Protein 6L5T (pdb70)

B-factor: mean 27.11, std 10.26, range [12.16, 74.86]

Organism: NCBI:txid2032731

Structure (mmCIF, N/CA/C/O backbone):
data_6L5T
#
_entry.id   6L5T
#
_cell.length_a   34.231
_cell.length_b   68.511
_cell.length_c   104.350
_cell.angle_alpha   90.000
_cell.angle_beta   90.000
_cell.angle_gamma   90.000
#
_symmetry.space_group_name_H-M   'P 21 21 21'
#
loop_
_entity.id
_entity.type
_entity.pdbx_description
1 polymer 'Peptidase C16'
2 non-polymer 'ZINC ION'
3 water water
#
loop_
_atom_site.group_PDB
_atom_site.id
_atom_site.type_symbol
_atom_site.label_atom_id
_atom_site.label_alt_id
_atom_site.label_comp_id
_atom_site.label_asym_id
_atom_site.label_entity_id
_atom_site.label_seq_id
_atom_site.pdbx_PDB_ins_code
_atom_site.Cartn_x
_atom_site.Cartn_y
_atom_site.Cartn_z
_atom_site.occupancy
_atom_site.B_iso_or_equiv
_atom_site.auth_seq_id
_atom_site.auth_comp_id
_atom_site.auth_asym_id
_atom_site.auth_atom_id
_atom_site.pdbx_PDB_model_num
ATOM 1 N N . VAL A 1 53 ? 52.06131 46.80647 6.13917 1.000 71.52183 53 VAL A N 1
ATOM 2 C CA . VAL A 1 53 ? 53.21797 46.09726 5.58727 1.000 71.39804 53 VAL A CA 1
ATOM 3 C C . VAL A 1 53 ? 53.98600 45.30144 6.65402 1.000 69.03245 53 VAL A C 1
ATOM 4 O O . VAL A 1 53 ? 54.44293 44.17892 6.38870 1.000 74.86209 53 VAL A O 1
ATOM 6 N N . ASN A 1 54 ? 54.11846 45.87530 7.85604 1.000 57.15128 54 ASN A N 1
ATOM 7 C CA . ASN A 1 54 ? 54.95358 45.30153 8.90729 1.000 48.06415 54 ASN A CA 1
ATOM 8 C C . ASN A 1 54 ? 54.20418 45.20939 10.23574 1.000 41.92947 54 ASN A C 1
ATOM 9 O O . ASN A 1 54 ? 54.82444 45.23449 11.30456 1.000 38.52243 54 ASN A O 1
ATOM 14 N N . THR A 1 55 ? 52.87067 45.09840 10.19511 1.000 41.19645 55 THR A N 1
ATOM 15 C CA . THR A 1 55 ? 52.11018 45.01046 11.43374 1.000 40.42153 55 THR A CA 1
ATOM 16 C C . THR A 1 55 ? 52.05849 43.56488 11.94094 1.000 41.86083 55 THR A C 1
ATOM 17 O O . THR A 1 55 ? 52.34064 42.60356 11.21957 1.000 43.47175 55 THR A O 1
ATOM 21 N N . VAL A 1 56 ? 51.70306 43.42940 13.21440 1.000 41.82494 56 VAL A N 1
ATOM 22 C CA . VAL A 1 56 ? 51.28710 42.12767 13.75544 1.000 41.22877 56 VAL A CA 1
ATOM 23 C C . VAL A 1 56 ? 50.21372 41.53599 12.84091 1.000 40.62713 56 VAL A C 1
ATOM 24 O O . VAL A 1 56 ? 49.21241 42.21715 12.54617 1.000 41.28625 56 VAL A O 1
ATOM 28 N N . PRO A 1 57 ? 50.37959 40.31074 12.34342 1.000 38.77281 57 PRO A N 1
ATOM 29 C CA . PRO A 1 57 ? 49.31333 39.66911 11.55807 1.000 37.53337 57 PRO A CA 1
ATOM 30 C C . PRO A 1 57 ? 47.99950 39.59238 12.33360 1.000 34.69282 57 PRO A C 1
ATOM 31 O O . PRO A 1 57 ? 47.97918 39.48610 13.56439 1.000 34.04526 57 PRO A O 1
ATOM 35 N N . ASP A 1 58 ? 46.87949 39.62047 11.59323 1.000 33.81070 58 ASP A N 1
ATOM 36 C CA . ASP A 1 58 ? 45.57412 39.61300 12.25915 1.000 34.62098 58 ASP A CA 1
ATOM 37 C C . ASP A 1 58 ? 45.36250 38.35361 13.08404 1.000 32.75364 58 ASP A C 1
ATOM 38 O O . ASP A 1 58 ? 44.60237 38.36975 14.06822 1.000 31.66345 58 ASP A O 1
ATOM 43 N N . VAL A 1 59 ? 45.95187 37.23050 12.66322 1.000 32.15701 59 VAL A N 1
ATOM 44 C CA . VAL A 1 59 ? 45.71308 36.00601 13.42719 1.000 33.42857 59 VAL A CA 1
ATOM 45 C C . VAL A 1 59 ? 46.49002 36.05342 14.73051 1.000 30.20790 59 VAL A C 1
ATOM 46 O O . VAL A 1 59 ? 46.06541 35.45767 15.71990 1.000 30.14989 59 VAL A O 1
ATOM 50 N N . ASN A 1 60 ? 47.58667 36.83149 14.78003 1.000 29.99435 60 ASN A N 1
ATOM 51 C CA . ASN A 1 60 ? 48.28001 37.02151 16.04303 1.000 28.41845 60 ASN A CA 1
ATOM 52 C C . ASN A 1 60 ? 47.38177 37.72129 17.05356 1.000 25.81522 60 ASN A C 1
ATOM 53 O O . ASN A 1 60 ? 47.33545 37.30907 18.21222 1.000 25.37780 60 ASN A O 1
ATOM 58 N N . TRP A 1 61 ? 46.60650 38.73939 16.62574 1.000 23.69250 61 TRP A N 1
ATOM 59 C CA . TRP A 1 61 ? 45.67392 39.37250 17.55787 1.000 21.58794 61 TRP A CA 1
ATOM 60 C C . TRP A 1 61 ? 44.55559 38.43115 17.96611 1.000 20.58548 61 TRP A C 1
ATOM 61 O O . TRP A 1 61 ? 44.09730 38.47544 19.10943 1.000 20.84543 61 TRP A O 1
ATOM 72 N N . SER A 1 62 ? 44.05388 37.61838 17.02568 1.000 21.83314 62 SER A N 1
ATOM 73 C CA . SER A 1 62 ? 43.01279 36.64775 17.35139 1.000 21.86829 62 SER A CA 1
ATOM 74 C C . SER A 1 62 ? 43.50206 35.62546 18.38187 1.000 21.80889 62 SER A C 1
ATOM 75 O O . SER A 1 62 ? 42.76081 35.25884 19.30122 1.000 23.45732 62 SER A O 1
ATOM 78 N N . LYS A 1 63 ? 44.77171 35.18187 18.27821 1.000 21.62061 63 LYS A N 1
ATOM 79 C CA . LYS A 1 63 ? 45.32363 34.29314 19.30486 1.000 23.45153 63 LYS A CA 1
ATOM 80 C C . LYS A 1 63 ? 45.49591 35.00997 20.63543 1.000 21.30832 63 LYS A C 1
ATOM 81 O O . LYS A 1 63 ? 45.28047 34.43156 21.71314 1.000 21.40237 63 LYS A O 1
ATOM 87 N N . HIS A 1 64 ? 45.88723 36.26885 20.57217 1.000 20.74781 64 HIS A N 1
ATOM 88 C CA . HIS A 1 64 ? 46.15310 37.05352 21.76445 1.000 19.01215 64 HIS A CA 1
ATOM 89 C C . HIS A 1 64 ? 44.87935 37.27018 22.58953 1.000 20.90032 64 HIS A C 1
ATOM 90 O O . HIS A 1 64 ? 44.91707 37.23899 23.82120 1.000 21.29200 64 HIS A O 1
ATOM 97 N N . PHE A 1 65 ? 43.74707 37.52347 21.91383 1.000 21.04505 65 PHE A N 1
ATOM 98 C CA . PHE A 1 65 ? 42.49852 37.89786 22.56702 1.000 20.00743 65 PHE A CA 1
ATOM 99 C C . PHE A 1 65 ? 41.44009 36.80376 22.53812 1.000 22.75190 65 PHE A C 1
ATOM 100 O O . PHE A 1 65 ? 40.49796 36.86169 23.33156 1.000 21.66696 65 PHE A O 1
ATOM 108 N N . GLY A 1 66 ? 41.58603 35.78771 21.68983 1.000 21.35263 66 GLY A N 1
ATOM 109 C CA . GLY A 1 66 ? 40.60529 34.71776 21.71535 1.000 20.61437 66 GLY A CA 1
ATOM 110 C C . GLY A 1 66 ? 39.31479 34.96872 20.94885 1.000 22.84237 66 GLY A C 1
ATOM 111 O O . GLY A 1 66 ? 38.34169 34.23081 21.15044 1.000 23.96234 66 GLY A O 1
ATOM 112 N N . PHE A 1 67 ? 39.22468 36.01353 20.12729 1.000 20.09069 67 PHE A N 1
ATOM 113 C CA . PHE A 1 67 ? 38.05771 36.16945 19.26630 1.000 19.97528 67 PHE A CA 1
ATOM 114 C C . PHE A 1 67 ? 38.50367 36.62605 17.88888 1.000 20.63131 67 PHE A C 1
ATOM 115 O O . PHE A 1 67 ? 39.57703 37.21956 17.71050 1.000 20.39061 67 PHE A O 1
ATOM 123 N N . SER A 1 68 ? 37.70915 36.23433 16.88984 1.000 22.61239 68 SER A N 1
ATOM 124 C CA . SER A 1 68 ? 38.24691 36.22514 15.53017 1.000 24.92090 68 SER A CA 1
ATOM 125 C C . SER A 1 68 ? 38.46189 37.62848 14.98740 1.000 24.51330 68 SER A C 1
ATOM 126 O O . SER A 1 68 ? 39.33183 37.80659 14.13976 1.000 25.13547 68 SER A O 1
ATOM 129 N N . ASP A 1 69 ? 37.68868 38.62783 15.42903 1.000 22.78369 69 ASP A N 1
ATOM 130 C CA . ASP A 1 69 ? 37.94536 39.99441 14.95629 1.000 23.33220 69 ASP A CA 1
ATOM 131 C C . ASP A 1 69 ? 38.74696 40.83697 15.95069 1.000 21.27172 69 ASP A C 1
ATOM 132 O O . ASP A 1 69 ? 38.56879 42.05820 16.05577 1.000 20.69087 69 ASP A O 1
ATOM 137 N N . ALA A 1 70 ? 39.69632 40.22512 16.66899 1.000 21.40423 70 ALA A N 1
ATOM 138 C CA . ALA A 1 70 ? 40.41016 40.97765 17.69152 1.000 21.02552 70 ALA A CA 1
ATOM 139 C C . ALA A 1 70 ? 41.29725 42.06013 17.09906 1.000 20.64607 70 ALA A C 1
ATOM 140 O O . ALA A 1 70 ? 41.54307 43.07504 17.75433 1.000 20.01853 70 ALA A O 1
ATOM 142 N N . ALA A 1 71 ? 41.82441 41.85315 15.88857 1.000 20.83189 71 ALA A N 1
ATOM 143 C CA . ALA A 1 71 ? 42.61425 42.90608 15.26150 1.000 18.65659 71 ALA A CA 1
ATOM 144 C C . ALA A 1 71 ? 41.78009 44.16957 15.09691 1.000 20.07110 71 ALA A C 1
ATOM 145 O O . ALA A 1 71 ? 42.30547 45.27226 15.16763 1.000 19.95473 71 ALA A O 1
ATOM 147 N N . ALA A 1 72 ? 40.48749 44.02621 14.86366 1.000 18.53031 72 ALA A N 1
ATOM 148 C CA . ALA A 1 72 ? 39.66508 45.22939 14.69995 1.000 20.38837 72 ALA A CA 1
ATOM 149 C C . ALA A 1 72 ? 39.48667 45.97112 16.01947 1.000 20.68315 72 ALA A C 1
ATOM 150 O O . ALA A 1 72 ? 39.20071 47.17477 16.00901 1.000 23.83380 72 ALA A O 1
ATOM 152 N N . PHE A 1 73 ? 39.52937 45.25177 17.14622 1.000 17.10593 73 PHE A N 1
ATOM 153 C CA . PHE A 1 73 ? 39.60692 45.89184 18.46036 1.000 17.68033 73 PHE A CA 1
ATOM 154 C C . PHE A 1 73 ? 40.97467 46.50099 18.69311 1.000 19.31033 73 PHE A C 1
ATOM 155 O O . PHE A 1 73 ? 41.08350 47.63404 19.18892 1.000 16.66824 73 PHE A O 1
ATOM 163 N N . ALA A 1 74 ? 42.02768 45.74061 18.35692 1.000 18.73584 74 ALA A N 1
ATOM 164 C CA . ALA A 1 74 ? 43.39690 46.15881 18.70369 1.000 19.42205 74 ALA A CA 1
ATOM 165 C C . ALA A 1 74 ? 43.79230 47.46135 18.02051 1.000 20.30510 74 ALA A C 1
ATOM 166 O O . ALA A 1 74 ? 44.56157 48.22948 18.58999 1.000 23.08378 74 ALA A O 1
ATOM 168 N N . VAL A 1 75 ? 43.27821 47.72056 16.81033 1.000 18.73468 75 VAL A N 1
ATOM 169 C CA . VAL A 1 75 ? 43.60768 48.93569 16.06345 1.000 20.82587 75 VAL A CA 1
ATOM 170 C C . VAL A 1 75 ? 42.94815 50.18046 16.65576 1.000 20.73300 75 VAL A C 1
ATOM 171 O O . VAL A 1 75 ? 43.32557 51.28491 16.28881 1.000 19.24116 75 VAL A O 1
ATOM 175 N N . LEU A 1 76 ? 41.96010 50.04361 17.56932 1.000 18.89143 76 LEU A N 1
ATOM 176 C CA . LEU A 1 76 ? 41.19155 51.20999 18.02536 1.000 16.40106 76 LEU A CA 1
ATOM 177 C C . LEU A 1 76 ? 41.83426 51.90197 19.20917 1.000 16.70830 76 LEU A C 1
ATOM 178 O O . LEU A 1 76 ? 42.32937 51.25423 20.12428 1.000 18.59540 76 LEU A O 1
ATOM 183 N N . ASP A 1 77 ? 41.88430 53.23599 19.16678 1.000 16.42274 77 ASP A N 1
ATOM 184 C CA . ASP A 1 77 ? 42.22588 54.01766 20.34970 1.000 18.17902 77 ASP A CA 1
ATOM 185 C C . ASP A 1 77 ? 41.23099 53.68056 21.43612 1.000 20.11889 77 ASP A C 1
ATOM 186 O O . ASP A 1 77 ? 40.02758 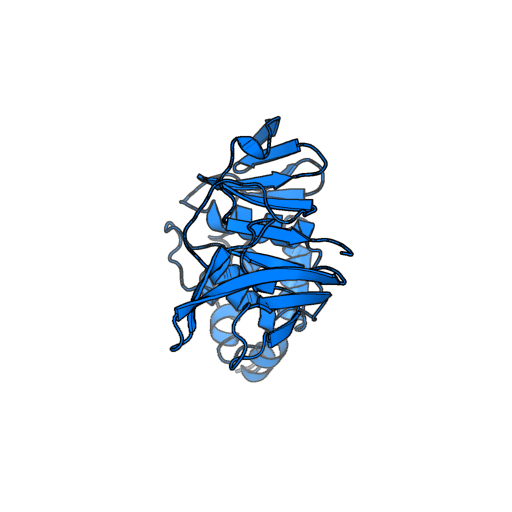53.61339 21.14831 1.000 20.92812 77 ASP A O 1
ATOM 191 N N . HIS A 1 78 ? 41.72372 53.43765 22.65994 1.000 17.80821 78 HIS A N 1
ATOM 192 C CA . HIS A 1 78 ? 40.80373 53.15397 23.76329 1.000 19.02223 78 HIS A CA 1
ATOM 193 C C . HIS A 1 78 ? 40.63143 54.32552 24.71136 1.000 21.22346 78 HIS A C 1
ATOM 194 O O . HIS A 1 78 ? 39.90193 54.19926 25.69101 1.000 21.98124 78 HIS A O 1
ATOM 201 N N . SER A 1 79 ? 41.26765 55.47782 24.44554 1.000 20.62277 79 SER A N 1
ATOM 202 C CA . SER A 1 79 ? 41.37461 56.52700 25.46723 1.000 22.62609 79 SER A CA 1
ATOM 203 C C . SER A 1 79 ? 40.03760 57.20349 25.79264 1.000 22.67222 79 SER A C 1
ATOM 204 O O . SER A 1 79 ? 39.92043 57.81714 26.86454 1.000 24.35954 79 SER A O 1
ATOM 207 N N . LYS A 1 80 ? 39.02499 57.10334 24.93061 1.000 20.82064 80 LYS A N 1
ATOM 208 C CA . LYS A 1 80 ? 37.73627 57.65590 25.30452 1.000 24.36601 80 LYS A CA 1
ATOM 209 C C . LYS A 1 80 ? 37.07108 56.83776 26.41427 1.000 23.24945 80 LYS A C 1
ATOM 210 O O . LYS A 1 80 ? 36.08538 57.30510 26.99057 1.000 27.59390 80 LYS A O 1
ATOM 216 N N . PHE A 1 81 ? 37.61923 55.67125 26.76334 1.000 21.56959 81 PHE A N 1
ATOM 217 C CA . PHE A 1 81 ? 37.04567 54.83613 27.81614 1.000 22.06420 81 PHE A CA 1
ATOM 218 C C . PHE A 1 81 ? 37.83959 54.91526 29.10131 1.000 21.60194 81 PHE A C 1
ATOM 219 O O . PHE A 1 81 ? 37.65262 54.08337 29.99785 1.000 23.37083 81 PHE A O 1
ATOM 227 N N . ALA A 1 82 ? 38.71316 55.91337 29.22557 1.000 22.54148 82 ALA A N 1
ATOM 228 C CA . ALA A 1 82 ? 39.55056 56.07868 30.41432 1.000 23.42987 82 ALA A CA 1
ATOM 229 C C . ALA A 1 82 ? 38.78412 56.82279 31.51394 1.000 25.54951 82 ALA A C 1
ATOM 230 O O . ALA A 1 82 ? 39.11781 57.93788 31.93295 1.000 24.3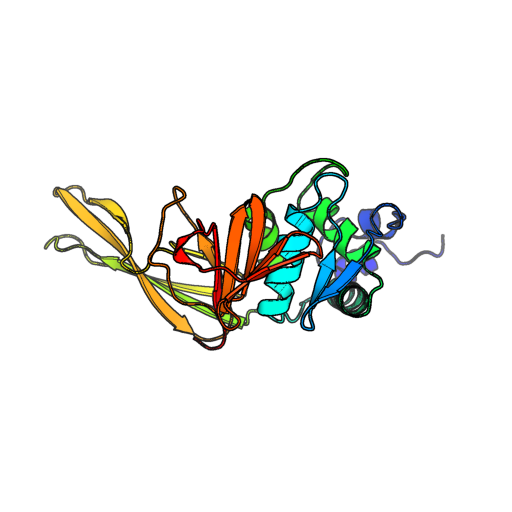7901 82 ALA A O 1
ATOM 232 N N . PHE A 1 83 ? 37.73518 56.17239 32.00577 1.000 26.20829 83 PHE A N 1
ATOM 233 C CA . PHE A 1 83 ? 36.94078 56.76420 33.07986 1.000 24.62981 83 PHE A CA 1
ATOM 234 C C . PHE A 1 83 ? 37.79074 57.02250 34.30994 1.000 25.20678 83 PHE A C 1
ATOM 235 O O . PHE A 1 83 ? 38.65456 56.21130 34.65743 1.000 23.12301 83 PHE A O 1
ATOM 243 N N . ASP A 1 84 ? 37.49998 58.12340 35.01107 1.000 25.09829 84 ASP A N 1
ATOM 244 C CA . ASP A 1 84 ? 38.12097 58.34242 36.31830 1.000 28.36622 84 ASP A CA 1
ATOM 245 C C . ASP A 1 84 ? 37.83637 57.17051 37.25389 1.000 24.64890 84 ASP A C 1
ATOM 246 O O . ASP A 1 84 ? 36.74056 56.61246 37.25865 1.000 24.58820 84 ASP A O 1
ATOM 251 N N . SER A 1 85 ? 38.81608 56.82161 38.07205 1.000 25.35211 85 SER A N 1
ATOM 252 C CA . SER A 1 85 ? 38.65471 55.69757 38.98359 1.000 23.22507 85 SER A CA 1
ATOM 253 C C . SER A 1 85 ? 39.31662 56.02042 40.31677 1.000 25.74997 85 SER A C 1
ATOM 254 O O . SER A 1 85 ? 40.19048 56.88255 40.39664 1.000 25.69655 85 SER A O 1
ATOM 257 N N . GLU A 1 86 ? 38.84792 55.36648 41.38062 1.000 23.69182 86 GLU A N 1
ATOM 258 C CA . GLU A 1 86 ? 39.51681 55.41297 42.67068 1.000 25.21375 86 GLU A CA 1
ATOM 259 C C . GLU A 1 86 ? 39.55085 54.00052 43.21525 1.000 24.33933 86 GLU A C 1
ATOM 260 O O . GLU A 1 86 ? 38.73571 53.16122 42.82368 1.000 24.01999 86 GLU A O 1
ATOM 266 N N . VAL A 1 87 ? 40.43985 53.73962 44.17574 1.000 21.78845 87 VAL A N 1
ATOM 267 C CA . VAL A 1 87 ? 40.44797 52.45820 44.88040 1.000 22.80503 87 VAL A CA 1
ATOM 268 C C . VAL A 1 87 ? 39.70600 52.63676 46.19577 1.000 23.75261 87 VAL A C 1
ATOM 269 O O . VAL A 1 87 ? 40.11749 53.44194 47.05155 1.000 22.26623 87 VAL A O 1
ATOM 273 N N . VAL A 1 88 ? 38.59758 51.91482 46.33435 1.000 22.31881 88 VAL A N 1
ATOM 274 C CA . VAL A 1 88 ? 37.67240 52.04478 47.44836 1.000 23.35170 88 VAL A CA 1
ATOM 275 C C . VAL A 1 88 ? 37.62292 50.68766 48.13727 1.000 26.34371 88 VAL A C 1
ATOM 276 O O . VAL A 1 88 ? 37.27057 49.67160 47.50613 1.000 25.48432 88 VAL A O 1
ATOM 280 N N . ASP A 1 89 ? 38.01033 50.65467 49.40408 1.000 29.45965 89 ASP A N 1
ATOM 281 C CA . ASP A 1 89 ? 38.12238 49.40209 50.14936 1.000 31.19186 89 ASP A CA 1
ATOM 282 C C . ASP A 1 89 ? 38.84381 48.31617 49.35401 1.000 29.04366 89 ASP A C 1
ATOM 283 O O . ASP A 1 89 ? 38.42420 47.15899 49.29995 1.000 30.47450 89 ASP A O 1
ATOM 288 N N . GLY 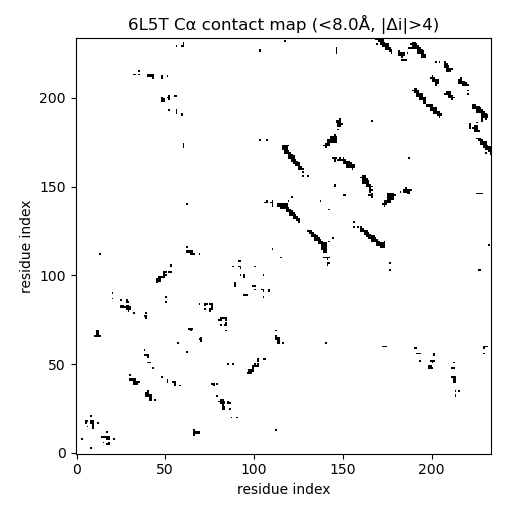A 1 90 ? 39.94268 48.69749 48.71596 1.000 27.67668 90 GLY A N 1
ATOM 289 C CA . GLY A 1 90 ? 40.82376 47.75255 48.07075 1.000 25.06205 90 GLY A CA 1
ATOM 290 C C . GLY A 1 90 ? 40.44992 47.38000 46.65059 1.000 24.48970 90 GLY A C 1
ATOM 291 O O . GLY A 1 90 ? 41.18777 46.61247 46.01751 1.000 26.94105 90 GLY A O 1
ATOM 292 N N . LYS A 1 91 ? 39.34768 47.90375 46.11785 1.000 23.50047 91 LYS A N 1
ATOM 293 C CA . LYS A 1 91 ? 38.92938 47.55543 44.76740 1.000 21.04478 91 LYS A CA 1
ATOM 294 C C . LYS A 1 91 ? 38.83629 48.78852 43.88030 1.000 20.49923 91 LYS A C 1
ATOM 295 O O . LYS A 1 91 ? 38.46388 49.87299 44.32527 1.000 22.15928 91 LYS A O 1
ATOM 301 N N . ARG A 1 92 ? 39.10780 48.60248 42.59225 1.000 20.20139 92 ARG A N 1
ATOM 302 C CA . ARG A 1 92 ? 39.06501 49.71143 41.64472 1.000 21.21714 92 ARG A CA 1
ATOM 303 C C . ARG A 1 92 ? 37.62413 49.96498 41.21487 1.000 19.99386 92 ARG A C 1
ATOM 304 O O . ARG A 1 92 ? 36.96252 49.05838 40.70260 1.000 21.07769 92 ARG A O 1
ATOM 312 N N . ALA A 1 93 ? 37.14919 51.18094 41.43531 1.000 18.56982 93 ALA A N 1
ATOM 313 C CA . ALA A 1 93 ? 35.78857 51.57756 41.10746 1.000 19.42504 93 ALA A CA 1
ATOM 314 C C . ALA A 1 93 ? 35.85668 52.73646 40.13196 1.000 21.18712 93 ALA A C 1
ATOM 315 O O . ALA A 1 93 ? 36.73665 53.59319 40.25437 1.000 22.62729 93 ALA A O 1
ATOM 317 N N . LEU A 1 94 ? 34.89163 52.77855 39.20610 1.000 19.16240 94 LEU A N 1
ATOM 318 C CA . LEU A 1 94 ? 34.79705 53.81041 38.19337 1.000 18.28280 94 LEU A CA 1
ATOM 319 C C . LEU A 1 94 ? 33.78570 54.85995 38.63247 1.000 20.56405 94 LEU A C 1
ATOM 320 O O . LEU A 1 94 ? 32.67326 54.53234 39.06700 1.000 20.57281 94 LEU A O 1
ATOM 325 N N . ALA A 1 95 ? 34.15781 56.11400 38.48025 1.000 23.28022 95 ALA A N 1
ATOM 326 C CA . ALA A 1 95 ? 33.23393 57.18400 38.80689 1.000 26.70044 95 ALA A CA 1
ATOM 327 C C . ALA A 1 95 ? 32.03876 57.15620 37.87008 1.000 24.73509 95 ALA A C 1
ATOM 328 O O . ALA A 1 95 ? 32.15882 56.86506 36.67877 1.000 23.01328 95 ALA A O 1
ATOM 330 N N . ASP A 1 96 ? 30.88987 57.51712 38.40008 1.000 24.50001 96 ASP A N 1
ATOM 331 C CA . ASP A 1 96 ? 29.66825 57.46795 37.60548 1.000 27.05666 96 ASP A CA 1
ATOM 332 C C . ASP A 1 96 ? 29.70469 58.54411 36.53016 1.000 28.29361 96 ASP A C 1
ATOM 333 O O . ASP A 1 96 ? 29.89492 59.72695 36.83566 1.000 30.25198 96 ASP A O 1
ATOM 338 N N . SER A 1 97 ? 29.46829 58.14620 35.28343 1.000 28.18710 97 SER A N 1
ATOM 339 C CA . SER A 1 97 ? 29.60272 59.06032 34.15961 1.000 31.45344 97 SER A CA 1
ATOM 340 C C . SER A 1 97 ? 29.12811 58.34021 32.89944 1.000 30.33008 97 SER A C 1
ATOM 341 O O . SER A 1 97 ? 29.36292 57.14192 32.75239 1.000 29.89344 97 SER A O 1
ATOM 344 N N . ASP A 1 98 ? 28.43281 59.04920 32.01459 1.000 28.40474 98 ASP A N 1
ATOM 345 C CA . ASP A 1 98 ? 28.10604 58.49507 30.70030 1.000 28.18812 98 ASP A CA 1
ATOM 346 C C . ASP A 1 98 ? 27.36997 57.16058 30.78162 1.000 25.88017 98 ASP A C 1
ATOM 347 O O . ASP A 1 98 ? 27.61463 56.27220 29.97089 1.000 25.73111 98 ASP A O 1
ATOM 352 N N . ASN A 1 99 ? 26.47419 56.98890 31.76453 1.000 25.17473 99 ASN A N 1
ATOM 353 C CA . ASN A 1 99 ? 25.74186 55.71879 31.94004 1.000 24.37195 99 ASN A CA 1
ATOM 354 C C . ASN A 1 99 ? 26.66314 54.50370 32.07469 1.000 23.45882 99 ASN A C 1
ATOM 355 O O . ASN A 1 99 ? 26.33701 53.41287 31.59553 1.000 24.70341 99 ASN A O 1
ATOM 360 N N . ASN A 1 100 ? 27.82487 54.66168 32.69268 1.000 23.36227 100 ASN A N 1
ATOM 361 C CA . ASN A 1 100 ? 28.78332 53.55276 32.80724 1.000 22.06799 100 ASN A CA 1
ATOM 362 C C . ASN A 1 100 ? 28.58506 52.66671 34.04278 1.000 20.88916 100 ASN A C 1
ATOM 363 O O . ASN A 1 100 ? 29.48505 51.88083 34.36116 1.000 21.08835 100 ASN A O 1
ATOM 368 N N . CYS A 1 101 ? 27.46909 52.81369 34.77694 1.000 23.41572 101 CYS A N 1
ATOM 369 C CA . CYS A 1 101 ? 27.28002 52.02852 35.99194 1.000 24.58851 101 CYS A CA 1
ATOM 370 C C . CYS A 1 101 ? 27.37290 50.53835 35.69332 1.000 22.86842 101 CYS A C 1
ATOM 371 O O . CYS A 1 101 ? 27.94032 49.76381 36.48140 1.000 21.15090 101 CYS A O 1
ATOM 374 N N . TRP A 1 102 ? 26.91143 50.12476 34.50591 1.000 20.89137 102 TRP A N 1
ATOM 375 C CA . TRP A 1 102 ? 26.95545 48.71075 34.18665 1.000 18.95624 102 TRP A CA 1
ATOM 376 C C . TRP A 1 102 ? 28.37784 48.20449 34.04668 1.000 17.34944 102 TRP A C 1
ATOM 377 O O . TRP A 1 102 ? 28.65026 47.04889 34.37347 1.000 18.24707 102 TRP A O 1
ATOM 388 N N . VAL A 1 103 ? 29.29799 49.06610 33.59811 1.000 16.58372 103 VAL A N 1
ATOM 389 C CA . VAL A 1 103 ? 30.70759 48.70591 33.49765 1.000 15.97120 103 VAL A CA 1
ATOM 390 C C . VAL A 1 103 ? 31.31782 48.60876 34.88197 1.000 15.82683 103 VAL A C 1
ATOM 391 O O . VAL A 1 103 ? 32.07486 47.68365 35.18256 1.000 18.29199 103 VAL A O 1
ATOM 395 N N . ASN A 1 104 ? 31.03137 49.59882 35.73125 1.000 17.65500 104 ASN A N 1
ATOM 396 C CA . ASN A 1 104 ? 31.50294 49.54374 37.11755 1.000 19.09126 104 ASN A CA 1
ATOM 397 C C . ASN A 1 104 ? 31.06249 48.25023 37.81733 1.000 18.81376 104 ASN A C 1
ATOM 398 O O . ASN A 1 104 ? 31.86230 47.60296 38.48320 1.000 21.91990 104 ASN A O 1
ATOM 403 N N . ALA A 1 105 ? 29.79029 47.87839 37.69310 1.000 18.99639 105 ALA A N 1
ATOM 404 C CA . ALA A 1 105 ? 29.28240 46.68935 38.36668 1.000 17.27527 105 ALA A CA 1
ATOM 405 C C . ALA A 1 105 ? 29.94818 45.43965 37.81659 1.000 16.41721 105 ALA A C 1
ATOM 406 O O . ALA A 1 105 ? 30.33689 44.55686 38.58243 1.000 18.69626 105 ALA A O 1
ATOM 408 N N . THR A 1 106 ? 30.09747 45.34295 36.48349 1.000 15.58765 106 THR A N 1
ATOM 409 C CA . THR A 1 106 ? 30.76620 44.19264 35.89977 1.000 15.89947 106 THR A CA 1
ATOM 410 C C . THR A 1 106 ? 32.17862 44.06090 36.46930 1.000 15.64687 106 THR A C 1
ATOM 411 O O . THR A 1 106 ? 32.58781 42.97812 36.90926 1.000 16.63998 106 THR A O 1
ATOM 415 N N . CYS A 1 107 ? 32.92672 45.17374 36.50791 1.000 17.45707 107 CYS A N 1
ATOM 416 C CA . CYS A 1 107 ? 34.33219 45.09738 36.92284 1.000 14.95246 107 CYS A CA 1
ATOM 417 C C . CYS A 1 107 ? 34.46487 44.89492 38.41631 1.000 16.28427 107 CYS A C 1
ATOM 418 O O . CYS A 1 107 ? 35.37678 44.19309 38.84841 1.000 16.40195 107 CYS A O 1
ATOM 421 N N . LEU A 1 108 ? 33.54236 45.43293 39.21631 1.000 17.56061 108 LEU A N 1
ATOM 422 C CA . LEU A 1 108 ? 33.60804 45.14178 40.63937 1.000 16.37236 108 LEU A CA 1
ATOM 423 C C . LEU A 1 108 ? 33.25490 43.68727 40.88627 1.000 17.27337 108 LEU A C 1
ATOM 424 O O . LEU A 1 108 ? 33.91103 43.02782 41.69805 1.000 16.57510 108 LEU A O 1
ATOM 429 N N . ALA A 1 109 ? 32.24098 43.15957 40.17572 1.000 16.72469 109 ALA A N 1
ATOM 430 C CA . ALA A 1 109 ? 31.91583 41.74821 40.34643 1.000 15.80951 109 ALA A CA 1
ATOM 431 C C . ALA A 1 109 ? 33.12296 40.89049 40.02028 1.000 16.16196 109 ALA A C 1
ATOM 432 O O . ALA A 1 109 ? 33.42450 39.92546 40.73114 1.000 18.14213 109 ALA A O 1
ATOM 434 N N . LEU A 1 110 ? 33.81807 41.21251 38.91773 1.000 14.88857 110 LEU A N 1
ATOM 435 C CA . LEU A 1 110 ? 34.99582 40.42274 38.56943 1.000 15.45888 110 LEU A CA 1
ATOM 436 C C . LEU A 1 110 ? 36.06474 40.50432 39.64891 1.000 16.52174 110 LEU A C 1
ATOM 437 O O . LEU A 1 110 ? 36.79666 39.52747 39.87089 1.000 18.77668 110 LEU A O 1
ATOM 442 N N . GLN A 1 111 ? 36.20918 41.66215 40.31232 1.000 17.32488 111 GLN A N 1
ATOM 443 C CA . GLN A 1 111 ? 37.23294 41.76696 41.34438 1.000 17.67940 111 GLN A CA 1
ATOM 444 C C . GLN A 1 111 ? 36.86941 40.97541 42.58626 1.000 19.99060 111 GLN A C 1
ATOM 445 O O . GLN A 1 111 ? 37.77092 40.53359 43.32611 1.000 19.91157 111 GLN A O 1
ATOM 451 N N . PHE A 1 112 ? 35.57742 40.81898 42.87467 1.000 16.45689 112 PHE A N 1
ATOM 452 C CA . PHE A 1 112 ? 35.20507 39.85155 43.90748 1.000 18.28815 112 PHE A CA 1
ATOM 453 C C . PHE A 1 112 ? 35.47548 38.39754 43.46411 1.000 17.89754 112 PHE A C 1
ATOM 454 O O . PHE A 1 112 ? 35.82784 37.55215 44.30485 1.000 22.50507 112 PHE A O 1
ATOM 462 N N . LEU A 1 113 ? 35.31754 38.09284 42.17372 1.000 16.64074 113 LEU A N 1
ATOM 463 C CA . LEU A 1 113 ? 35.51271 36.72881 41.68599 1.000 16.44287 113 LEU A CA 1
ATOM 464 C C . LEU A 1 113 ? 36.99660 36.33956 41.63563 1.000 18.56297 113 LEU A C 1
ATOM 465 O O . LEU A 1 113 ? 37.34195 35.18514 41.91208 1.000 20.38369 113 LEU A O 1
ATOM 470 N N . LYS A 1 114 ? 37.86767 37.27545 41.23179 1.000 18.32070 114 LYS A N 1
ATOM 471 C CA . LYS A 1 114 ? 39.31269 37.06015 41.04021 1.000 20.87221 114 LYS A CA 1
ATOM 472 C C . LYS A 1 114 ? 39.56287 36.10145 39.88178 1.000 19.53179 114 LYS A C 1
ATOM 473 O O . LYS A 1 114 ? 40.10280 34.99989 40.07948 1.000 22.45287 114 LYS A O 1
ATOM 479 N N . PRO A 1 115 ? 39.20739 36.49069 38.66568 1.000 17.89128 115 PRO A N 1
ATOM 480 C CA . PRO A 1 115 ? 39.33564 35.59237 37.51622 1.000 18.23209 115 PRO A CA 1
ATOM 481 C C . PRO A 1 115 ? 40.77260 35.44306 37.02933 1.000 17.96354 115 PRO A C 1
ATOM 482 O O . PRO A 1 115 ? 41.63631 36.31166 37.23887 1.000 17.77953 115 PRO A O 1
ATOM 486 N N . THR A 1 116 ? 41.02495 34.28814 36.40288 1.000 13.78280 116 THR A N 1
ATOM 487 C CA . THR A 1 116 ? 42.22912 34.06530 35.58598 1.000 16.70077 116 THR A CA 1
ATOM 488 C C . THR A 1 116 ? 41.75623 34.00444 34.13933 1.000 16.66080 116 THR A C 1
ATOM 489 O O . THR A 1 116 ? 40.86345 33.20371 33.81556 1.000 18.66878 116 THR A O 1
ATOM 493 N N . PHE A 1 117 ? 42.29749 34.88224 33.27880 1.000 17.87426 117 PHE A N 1
ATOM 494 C CA . PHE A 1 117 ? 41.86874 34.91413 31.87751 1.000 18.08885 117 PHE A CA 1
ATOM 495 C C . PHE A 1 117 ? 42.64272 33.90670 31.04051 1.000 20.54335 117 PHE A C 1
ATOM 496 O O . PHE A 1 117 ? 43.83301 33.65390 31.27639 1.000 23.31927 117 PHE A O 1
ATOM 504 N N . LYS A 1 118 ? 41.94567 33.32959 30.06996 1.000 19.82760 118 LYS A N 1
ATOM 505 C CA . LYS A 1 118 ? 42.49687 32.29109 29.21908 1.000 24.18293 118 LYS A CA 1
ATOM 506 C C . LYS A 1 118 ? 43.49951 32.82590 28.20758 1.000 24.72675 118 LYS A C 1
ATOM 507 O O . LYS A 1 118 ? 44.35587 32.06960 27.74340 1.000 24.42926 118 LYS A O 1
ATOM 513 N N . TYR A 1 119 ? 43.33754 34.06833 27.77879 1.000 23.73568 119 TYR A N 1
ATOM 514 C CA . TYR A 1 119 ? 44.06935 34.64234 26.66098 1.000 21.51799 119 TYR A CA 1
ATOM 515 C C . TYR A 1 119 ? 44.91803 35.78289 27.18150 1.000 21.34281 119 TYR A C 1
ATOM 516 O O . TYR A 1 119 ? 44.47607 36.53728 28.05316 1.000 20.68426 119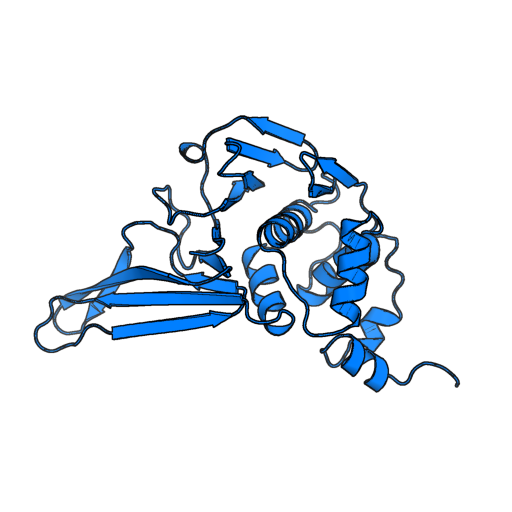 TYR A O 1
ATOM 525 N N . VAL A 1 120 ? 46.13842 35.91633 26.63332 1.000 20.92035 120 VAL A N 1
ATOM 526 C CA . VAL A 1 120 ? 47.11590 36.84992 27.17687 1.000 20.02428 120 VAL A CA 1
ATOM 527 C C . VAL A 1 120 ? 46.61389 38.27890 27.11287 1.000 20.13506 120 VAL A C 1
ATOM 528 O O . VAL A 1 120 ? 46.85539 39.08093 28.02680 1.000 23.05588 120 VAL A O 1
ATOM 532 N N . GLY A 1 121 ? 45.90352 38.62793 26.03871 1.000 18.23907 121 GLY A N 1
ATOM 533 C CA . GLY A 1 121 ? 45.46231 39.99699 25.88101 1.000 19.60889 121 GLY A CA 1
ATOM 534 C C . GLY A 1 121 ? 44.45506 40.41197 26.92813 1.000 18.41582 121 GLY A C 1
ATOM 535 O O . GLY A 1 121 ? 44.47508 41.54228 27.40012 1.000 18.47602 121 GLY A O 1
ATOM 536 N N . TRP A 1 122 ? 43.54184 39.50606 27.29124 1.000 18.71922 122 TRP A N 1
ATOM 537 C CA . TRP A 1 122 ? 42.60304 39.78835 28.37483 1.000 17.82614 122 TRP A CA 1
ATOM 538 C C . TRP A 1 122 ? 43.34377 39.97048 29.69479 1.000 17.57997 122 TRP A C 1
ATOM 539 O O . TRP A 1 122 ? 43.08128 40.90218 30.45966 1.000 19.67516 122 TRP A O 1
ATOM 550 N N . GLU A 1 123 ? 44.24877 39.03847 29.98501 1.000 16.96442 123 GLU A N 1
ATOM 551 C CA . GLU A 1 123 ? 45.03222 39.11438 31.21413 1.000 16.20082 123 GLU A CA 1
ATOM 552 C C . GLU A 1 123 ? 45.78857 40.43119 31.29219 1.000 17.70992 123 GLU A C 1
ATOM 553 O O . GLU A 1 123 ? 45.80935 41.08318 32.33419 1.000 18.32210 123 GLU A O 1
ATOM 559 N N . ASP A 1 124 ? 46.40565 40.85819 30.17798 1.000 19.54230 124 ASP A N 1
ATOM 560 C CA . ASP A 1 124 ? 47.16213 42.12170 30.17915 1.000 22.39395 124 ASP A CA 1
ATOM 561 C C . ASP A 1 124 ? 46.25900 43.32276 30.46105 1.000 20.92729 124 ASP A C 1
ATOM 562 O O . ASP A 1 124 ? 46.58287 44.18764 31.29349 1.000 20.12860 124 ASP A O 1
ATOM 567 N N . LEU A 1 125 ? 45.12849 43.40927 29.76329 1.000 17.42038 125 LEU A N 1
ATOM 568 C CA . LEU A 1 125 ? 44.24555 44.53893 29.96020 1.000 16.37939 125 LEU A CA 1
ATOM 569 C C . LEU A 1 125 ? 43.61483 44.49335 31.35261 1.000 18.28118 125 LEU A C 1
ATOM 570 O O . LEU A 1 125 ? 43.34784 45.53728 31.94169 1.000 19.22404 125 LEU A O 1
ATOM 575 N N . TRP A 1 126 ? 43.36526 43.28580 31.87816 1.000 18.52292 126 TRP A N 1
ATOM 576 C CA . TRP A 1 126 ? 42.83665 43.19394 33.23936 1.000 20.72757 126 TRP A CA 1
ATOM 577 C C . TRP A 1 126 ? 43.87487 43.63744 34.26181 1.000 18.61233 126 TRP A C 1
ATOM 578 O O . TRP A 1 126 ? 43.54118 44.30837 35.23834 1.000 19.45599 126 TRP A O 1
ATOM 589 N N . ASN A 1 127 ? 45.11481 43.20336 34.09855 1.000 19.22064 127 ASN A N 1
ATOM 590 C CA . ASN A 1 127 ? 46.13070 43.61482 35.05791 1.000 21.38772 127 ASN A CA 1
ATOM 591 C C . ASN A 1 127 ? 46.28980 45.13635 35.02464 1.000 24.97028 127 ASN A C 1
ATOM 592 O O . ASN A 1 127 ? 46.40301 45.79723 36.08309 1.000 25.71137 127 ASN A O 1
ATOM 597 N N . LYS A 1 128 ? 46.25379 45.71799 33.81269 1.000 22.55881 128 LYS A N 1
ATOM 598 C CA . LYS A 1 128 ? 46.27163 47.17751 33.67782 1.000 21.29047 128 LYS A CA 1
ATOM 599 C C . LYS A 1 128 ? 45.06806 47.81783 34.36569 1.000 22.39470 128 LYS A C 1
ATOM 600 O O . LYS A 1 128 ? 45.18788 48.87320 35.01191 1.000 24.14163 128 LYS A O 1
ATOM 606 N N . PHE A 1 129 ? 43.88600 47.21461 34.22086 1.000 19.00217 129 PHE A N 1
ATOM 607 C CA . PHE A 1 129 ? 42.69875 47.78628 34.85718 1.000 20.05480 129 PHE A CA 1
ATOM 608 C C . PHE A 1 129 ? 42.89667 47.87218 36.37468 1.000 22.85027 129 PHE A C 1
ATOM 609 O O . PHE A 1 129 ? 42.65090 48.91553 37.00172 1.000 23.07278 129 PHE A O 1
ATOM 617 N N . VAL A 1 130 ? 43.36670 46.78588 36.97095 1.000 24.06170 130 VAL A N 1
ATOM 618 C CA . VAL A 1 130 ? 43.43245 46.75323 38.42871 1.000 26.53017 130 VAL A CA 1
ATOM 619 C C . VAL A 1 130 ? 44.48160 47.74149 38.92268 1.000 29.14234 130 VAL A C 1
ATOM 620 O O . VAL A 1 130 ? 44.26875 48.40318 39.94762 1.000 30.88374 130 VAL A O 1
ATOM 624 N N . THR A 1 131 ? 45.53686 47.96979 38.14573 1.000 27.16473 131 THR A N 1
ATOM 625 C CA . THR A 1 131 ? 46.53855 48.94717 38.56103 1.000 30.48907 131 THR A CA 1
ATOM 626 C C . THR A 1 131 ? 46.23253 50.37861 38.09813 1.000 31.30602 131 THR A C 1
ATOM 627 O O . THR A 1 131 ? 47.07727 51.27197 38.29363 1.000 34.12329 131 THR A O 1
ATOM 631 N N . GLY A 1 132 ? 45.04872 50.64287 37.55171 1.000 26.78396 132 GLY A N 1
ATOM 632 C CA . GLY A 1 132 ? 44.60714 52.00468 37.32844 1.000 26.32304 132 GLY A CA 1
ATOM 633 C C . GLY A 1 132 ? 44.63709 52.49748 35.89751 1.000 26.84288 132 GLY A C 1
ATOM 634 O O . GLY A 1 132 ? 44.15925 53.61315 35.64374 1.000 28.42464 132 GLY A O 1
ATOM 635 N N . ASP A 1 133 ? 45.12438 51.68961 34.95436 1.000 25.36658 133 ASP A N 1
ATOM 636 C CA . ASP A 1 133 ? 45.05667 51.97476 33.50724 1.000 24.49557 133 ASP A CA 1
ATOM 637 C C . ASP A 1 133 ? 43.81115 51.27163 32.94007 1.000 22.77644 133 ASP A C 1
ATOM 638 O O . ASP A 1 133 ? 43.89368 50.13725 32.47535 1.000 20.33124 133 ASP A O 1
ATOM 643 N N . VAL A 1 134 ? 42.64812 51.93815 32.98962 1.000 20.41563 134 VAL A N 1
ATOM 644 C CA . VAL A 1 134 ? 41.39650 51.17952 32.85078 1.000 17.14964 134 VAL A CA 1
ATOM 645 C C . VAL A 1 134 ? 40.88254 51.12030 31.41356 1.000 18.38569 134 VAL A C 1
ATOM 646 O O . VAL A 1 134 ? 40.02788 50.27841 31.11614 1.000 19.78925 134 VAL A O 1
ATOM 650 N N . ALA A 1 135 ? 41.38086 51.98518 30.51870 1.000 19.42407 135 ALA A N 1
ATOM 651 C CA . ALA A 1 135 ? 40.68819 52.26135 29.26019 1.000 18.28334 135 ALA A CA 1
ATOM 652 C C . ALA A 1 135 ? 40.56107 51.03246 28.38854 1.000 18.04886 135 ALA A C 1
ATOM 653 O O . ALA A 1 135 ? 39.51771 50.83749 27.74751 1.000 18.20380 135 ALA A O 1
ATOM 655 N N . GLY A 1 136 ? 41.64763 50.25209 28.26117 1.000 17.26017 136 GLY A N 1
ATOM 656 C CA . GLY A 1 136 ? 41.61028 49.1205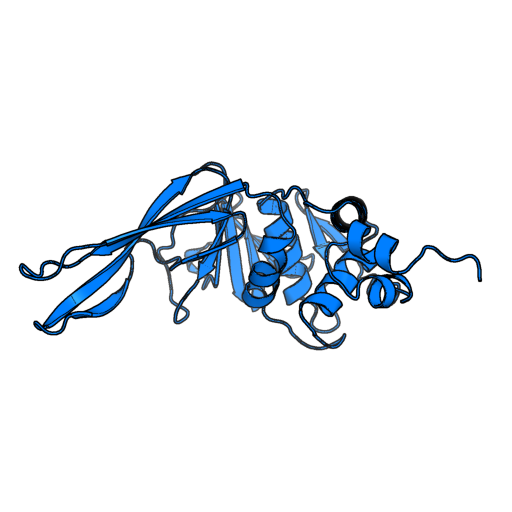9 27.33425 1.000 17.85694 136 GLY A CA 1
ATOM 657 C C . GLY A 1 136 ? 40.58179 48.07651 27.74472 1.000 18.52498 136 GLY A C 1
ATOM 658 O O . GLY A 1 136 ? 39.80454 47.57198 26.91463 1.000 16.24988 136 GLY A O 1
ATOM 659 N N . PHE A 1 137 ? 40.57246 47.72550 29.04928 1.000 18.12582 137 PHE A N 1
ATOM 660 C CA . PHE A 1 137 ? 39.61457 46.72442 29.49061 1.000 15.67291 137 PHE A CA 1
ATOM 661 C C . PHE A 1 137 ? 38.19402 47.24569 29.37977 1.000 16.96199 137 PHE A C 1
ATOM 662 O O . PHE A 1 137 ? 37.30562 46.48686 29.00753 1.000 16.75812 137 PHE A O 1
ATOM 670 N N . VAL A 1 138 ? 37.96102 48.51478 29.73386 1.000 16.31323 138 VAL A N 1
ATOM 671 C CA . VAL A 1 138 ? 36.62758 49.10317 29.61868 1.000 16.71512 138 VAL A CA 1
ATOM 672 C C . VAL A 1 138 ? 36.16854 49.09914 28.17080 1.000 18.61411 138 VAL A C 1
ATOM 673 O O . VAL A 1 138 ? 35.06942 48.63729 27.85954 1.000 17.67655 138 VAL A O 1
ATOM 677 N N . HIS A 1 139 ? 37.02511 49.56601 27.24495 1.000 17.99076 139 HIS A N 1
ATOM 678 C CA . HIS A 1 139 ? 36.61080 49.49001 25.84519 1.000 17.43270 139 HIS A CA 1
ATOM 679 C C . HIS A 1 139 ? 36.31556 48.04213 25.42954 1.000 15.75812 139 HIS A C 1
ATOM 680 O O . HIS A 1 139 ? 35.34025 47.78555 24.71449 1.000 18.46531 139 HIS A O 1
ATOM 687 N N . LEU A 1 140 ? 37.14355 47.08967 25.87611 1.000 15.87969 140 LEU A N 1
ATOM 688 C CA . LEU A 1 140 ? 36.92890 45.68806 25.53516 1.000 17.25830 140 LEU A CA 1
ATOM 689 C C . LEU A 1 140 ? 35.53923 45.23425 25.96475 1.000 16.37575 140 LEU A C 1
ATOM 690 O O . LEU A 1 140 ? 34.86896 44.47373 25.24671 1.000 17.83143 140 LEU A O 1
ATOM 695 N N . LEU A 1 141 ? 35.07685 45.68929 27.12817 1.000 15.15454 141 LEU A N 1
ATOM 696 C CA . LEU A 1 141 ? 33.72342 45.31102 27.52947 1.000 15.08295 141 LEU A CA 1
ATOM 697 C C . LEU A 1 141 ? 32.67546 45.91537 26.59921 1.000 15.13317 141 LEU A C 1
ATOM 698 O O . LEU A 1 141 ? 31.70864 45.23672 26.21471 1.000 16.52632 141 LEU A O 1
ATOM 703 N N . TYR A 1 142 ? 32.80877 47.19895 26.24518 1.000 15.71554 142 TYR A N 1
ATOM 704 C CA . TYR A 1 142 ? 31.82039 47.78062 25.32182 1.000 17.43284 142 TYR A CA 1
ATOM 705 C C . TYR A 1 142 ? 31.84785 47.06530 23.98511 1.000 17.28387 142 TYR A C 1
ATOM 706 O O . TYR A 1 142 ? 30.81069 46.84790 23.35848 1.000 16.76613 142 TYR A O 1
ATOM 715 N N . TYR A 1 143 ? 33.04632 46.69901 23.54241 1.000 15.34477 143 TYR A N 1
ATOM 716 C CA . TYR A 1 143 ? 33.20781 46.02121 22.26632 1.000 16.31032 143 TYR A CA 1
ATOM 717 C C . TYR A 1 143 ? 32.55538 44.64750 22.29458 1.000 17.73383 143 TYR A C 1
ATOM 718 O O . TYR A 1 143 ? 31.79550 44.29311 21.38723 1.000 15.94809 143 TYR A O 1
ATOM 727 N N . ILE A 1 144 ? 32.84403 43.84903 23.32760 1.000 18.41393 144 ILE A N 1
ATOM 728 C CA . ILE A 1 144 ? 32.30981 42.48947 23.38199 1.000 18.66583 144 ILE A CA 1
ATOM 729 C C . ILE A 1 144 ? 30.79501 42.51361 23.60663 1.000 16.60470 144 ILE A C 1
ATOM 730 O O . ILE A 1 144 ? 30.02800 41.78852 22.94830 1.000 15.87444 144 ILE A O 1
ATOM 735 N N . GLU A 1 145 ? 30.32377 43.34446 24.54577 1.000 16.92952 145 GLU A N 1
ATOM 736 C CA . GLU A 1 145 ? 28.86977 43.39064 24.74984 1.000 16.97112 145 GLU A CA 1
ATOM 737 C C . GLU A 1 145 ? 28.11179 44.14185 23.64076 1.000 17.04048 145 GLU A C 1
ATOM 738 O O . GLU A 1 145 ? 26.92188 43.88884 23.43769 1.000 18.58558 145 GLU A O 1
ATOM 744 N N . GLY A 1 146 ? 28.76477 45.01398 22.89181 1.000 17.54945 146 GLY A N 1
ATOM 745 C CA . GLY A 1 146 ? 28.09079 45.75645 21.82914 1.000 17.13459 146 GLY A CA 1
ATOM 746 C C . GLY A 1 146 ? 27.20556 46.88792 22.34616 1.000 19.84354 146 GLY A C 1
ATOM 747 O O . GLY A 1 146 ? 26.02366 46.93798 22.01261 1.000 19.87771 146 GLY A O 1
ATOM 748 N N . VAL A 1 147 ? 27.75841 47.78054 23.17225 1.000 17.48742 147 VAL A N 1
ATOM 749 C CA . VAL A 1 147 ? 27.05317 48.92167 23.76375 1.000 18.68231 147 VAL A CA 1
ATOM 750 C C . VAL A 1 147 ? 27.71862 50.20256 23.27515 1.000 20.31125 147 VAL A C 1
ATOM 751 O O . VAL A 1 147 ? 28.95009 50.30560 23.32247 1.000 20.35453 147 VAL A O 1
ATOM 755 N N . ASP A 1 148 ? 26.92283 51.19607 22.86943 1.000 20.48648 148 ASP A N 1
ATOM 756 C CA . ASP A 1 148 ? 27.49295 52.51048 22.54720 1.000 19.09028 148 ASP A CA 1
ATOM 757 C C . ASP A 1 148 ? 28.06286 53.18070 23.79497 1.000 20.91197 148 ASP A C 1
ATOM 758 O O . ASP A 1 148 ? 27.46970 53.12333 24.87647 1.000 19.05740 148 ASP A O 1
ATOM 763 N N . LYS A 1 149 ? 29.16580 53.90163 23.62885 1.000 21.67881 149 LYS A N 1
ATOM 764 C CA . LYS A 1 149 ? 29.61534 54.75721 24.72216 1.000 22.67594 149 LYS A CA 1
ATOM 765 C C . LYS A 1 149 ? 28.54474 55.79777 25.02287 1.000 25.00689 149 LYS A C 1
ATOM 766 O O . LYS A 1 149 ? 28.05716 56.48597 24.11615 1.000 24.17221 149 LYS A O 1
ATOM 772 N N . GLY A 1 150 ? 28.11740 55.85104 26.28952 1.000 23.39005 150 GLY A N 1
ATOM 773 C CA . GLY A 1 150 ? 27.00657 56.68187 26.67405 1.000 23.53858 150 GLY A CA 1
ATOM 774 C C . GLY A 1 150 ? 25.70093 55.94958 26.89080 1.000 25.44679 150 GLY A C 1
ATOM 775 O O . GLY A 1 150 ? 24.76494 56.53586 27.47136 1.000 26.54139 150 GLY A O 1
ATOM 776 N N . ALA A 1 151 ? 25.59262 54.69328 26.45365 1.000 23.41841 151 ALA A N 1
ATOM 777 C CA . ALA A 1 151 ? 24.38888 53.91821 26.65899 1.000 23.73383 151 ALA A CA 1
ATOM 778 C C . ALA A 1 151 ? 24.57326 52.92373 27.81166 1.000 24.15799 151 ALA A C 1
ATOM 779 O O . ALA A 1 151 ? 25.69477 52.60970 28.24924 1.000 22.19723 151 ALA A O 1
ATOM 781 N N . LYS A 1 152 ? 23.44146 52.43654 28.30252 1.000 25.41462 152 LYS A N 1
ATOM 782 C CA . LYS A 1 152 ? 23.43510 51.43251 29.35114 1.000 27.13483 152 LYS A CA 1
ATOM 783 C C . LYS A 1 152 ? 23.59157 50.04012 28.76934 1.000 26.20576 152 LYS A C 1
ATOM 784 O O . LYS A 1 152 ? 23.10095 49.74104 27.67679 1.000 26.38122 152 LYS A O 1
ATOM 790 N N . GLY A 1 153 ? 24.28044 49.17174 29.51670 1.000 22.18639 153 GLY A N 1
ATOM 791 C CA . GLY A 1 153 ? 24.41022 47.78453 29.16234 1.000 20.48038 153 GLY A CA 1
ATOM 792 C C . GLY A 1 153 ? 23.83428 46.94169 30.28734 1.000 23.56203 153 GLY A C 1
ATOM 793 O O . GLY A 1 153 ? 23.42729 47.45381 31.33636 1.000 24.94263 153 GLY A O 1
ATOM 794 N N . ASP A 1 154 ? 23.79155 45.64895 30.04653 1.000 23.39134 154 ASP A N 1
ATOM 795 C CA . ASP A 1 154 ? 23.20030 44.69254 30.96500 1.000 23.50393 154 ASP A CA 1
ATOM 796 C C . ASP A 1 154 ? 24.34086 43.90228 31.56715 1.000 20.04611 154 ASP A C 1
ATOM 797 O O . ASP A 1 154 ? 25.09454 43.26057 30.83506 1.000 19.92099 154 ASP A O 1
ATOM 802 N N . VAL A 1 155 ? 24.45856 43.94466 32.89294 1.000 20.68388 155 VAL A N 1
ATOM 803 C CA . VAL A 1 155 ? 25.61715 43.32932 33.55147 1.000 19.84492 155 VAL A CA 1
ATOM 804 C C . VAL A 1 155 ? 25.62996 41.82399 33.33471 1.000 19.73026 155 VAL A C 1
ATOM 805 O O . VAL A 1 155 ? 26.67865 41.22275 33.04265 1.000 18.41593 155 VAL A O 1
ATOM 809 N N . GLU A 1 156 ? 24.47783 41.17384 33.51588 1.000 18.62758 156 GLU A N 1
ATOM 810 C CA . GLU A 1 156 ? 24.47504 39.72230 33.40488 1.000 16.81688 156 GLU A CA 1
ATOM 811 C C . GLU A 1 156 ? 24.74965 39.27437 31.96888 1.000 17.52465 156 GLU A C 1
ATOM 812 O O . GLU A 1 156 ? 25.40794 38.25384 31.74832 1.000 19.74762 156 GLU A O 1
ATOM 818 N N . SER A 1 157 ? 24.19772 39.98831 30.98545 1.000 18.18778 157 SER A N 1
ATOM 819 C CA . SER A 1 157 ? 24.51627 39.66359 29.59201 1.000 18.32773 157 SER A CA 1
ATOM 820 C C . SER A 1 157 ? 26.02082 39.76511 29.36078 1.000 17.27861 157 SER A C 1
ATOM 821 O O . SER A 1 157 ? 26.62713 38.90127 28.73800 1.000 17.36894 157 SER A O 1
ATOM 824 N N . THR A 1 158 ? 26.64047 40.81775 29.88473 1.000 18.39329 158 THR A N 1
ATOM 825 C CA . THR A 1 158 ? 28.08666 40.99435 29.72918 1.000 18.95491 158 THR A CA 1
ATOM 826 C C . THR A 1 158 ? 28.86206 39.87295 30.41770 1.000 16.56293 158 THR A C 1
ATOM 827 O O . THR A 1 158 ? 29.73061 39.24927 29.81329 1.000 17.46435 158 THR A O 1
ATOM 831 N N . LEU A 1 159 ? 28.60567 39.64911 31.71122 1.000 16.20268 159 LEU A N 1
ATOM 832 C CA . LEU A 1 159 ? 29.28872 38.54872 32.40834 1.000 17.20532 159 LEU A CA 1
ATOM 833 C C . LEU A 1 159 ? 29.11271 37.21380 31.68230 1.000 16.91643 159 LEU A C 1
ATOM 834 O O . LEU A 1 159 ? 30.05372 36.40357 31.58516 1.000 18.12033 159 LEU A O 1
ATOM 839 N N . SER A 1 160 ? 27.91828 36.95862 31.14412 1.000 17.29829 160 SER A N 1
ATOM 840 C CA . SER A 1 160 ? 27.69912 35.71629 30.41850 1.000 16.52031 160 SER A CA 1
ATOM 841 C C . SER A 1 160 ? 28.65387 35.56226 29.23515 1.000 18.11694 160 SER A C 1
ATOM 842 O O . SER A 1 160 ? 29.17970 34.46159 28.99620 1.000 18.94397 160 SER A O 1
ATOM 845 N N . LYS A 1 161 ? 28.90252 36.65040 28.49213 1.000 16.99029 161 LYS A N 1
ATOM 846 C CA . LYS A 1 161 ? 29.86257 36.58846 27.39758 1.000 16.76215 161 LYS A CA 1
ATOM 847 C C . LYS A 1 161 ? 31.29106 36.39754 27.88866 1.000 18.14844 161 LYS A C 1
ATOM 848 O O . LYS A 1 161 ? 32.10698 35.79953 27.17014 1.000 18.80895 161 LYS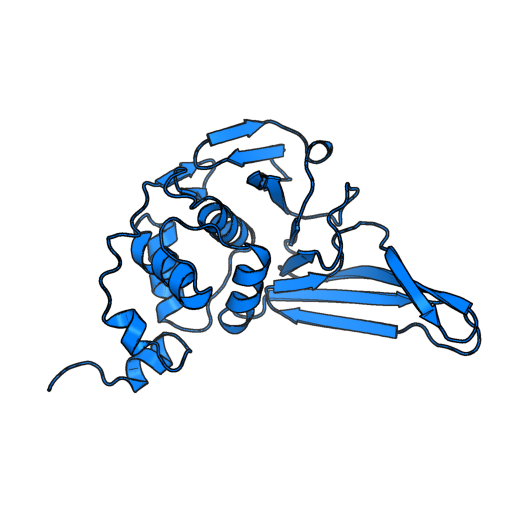 A O 1
ATOM 854 N N . LEU A 1 162 ? 31.62737 36.89782 29.08581 1.000 15.52382 162 LEU A N 1
ATOM 855 C CA . LEU A 1 162 ? 33.00330 36.78968 29.54654 1.000 15.29177 162 LEU A CA 1
ATOM 856 C C . LEU A 1 162 ? 33.37474 35.36453 29.94538 1.000 17.59779 162 LEU A C 1
ATOM 857 O O . LEU A 1 162 ? 34.56476 35.04877 29.97388 1.000 18.29607 162 LEU A O 1
ATOM 862 N N . ASP A 1 163 ? 32.39632 34.48556 30.22202 1.000 16.72328 163 ASP A N 1
ATOM 863 C CA . ASP A 1 163 ? 32.74563 33.14726 30.71815 1.000 14.88048 163 ASP A CA 1
ATOM 864 C C . ASP A 1 163 ? 33.72763 32.41666 29.79633 1.000 15.98810 163 ASP A C 1
ATOM 865 O O . ASP A 1 163 ? 34.70164 31.83625 30.27383 1.000 18.28621 163 ASP A O 1
ATOM 870 N N . LYS A 1 164 ? 33.52880 32.48681 28.47302 1.000 15.90939 164 LYS A N 1
ATOM 871 C CA . LYS A 1 164 ? 34.39899 31.75570 27.54839 1.000 16.96889 164 LYS A CA 1
ATOM 872 C C . LYS A 1 164 ? 35.84303 32.25164 27.55570 1.000 18.06770 164 LYS A C 1
ATOM 873 O O . LYS A 1 164 ? 36.72434 31.55758 27.03330 1.000 21.24037 164 LYS A O 1
ATOM 879 N N . TYR A 1 165 ? 36.10175 33.44709 28.07907 1.000 15.97139 165 TYR A N 1
ATOM 880 C CA . TYR A 1 165 ? 37.42539 34.03374 28.14370 1.000 16.59535 165 TYR A CA 1
ATOM 881 C C . TYR A 1 165 ? 38.10976 33.80043 29.49147 1.000 16.79092 165 TYR A C 1
ATOM 882 O O . TYR A 1 165 ? 39.26558 34.22405 29.65848 1.000 17.98559 165 TYR A O 1
ATOM 891 N N . ILE A 1 166 ? 37.43987 33.13064 30.44013 1.000 15.04787 166 ILE A N 1
ATOM 892 C CA . ILE A 1 166 ? 37.96376 32.96430 31.80496 1.000 15.67653 166 ILE A CA 1
ATOM 893 C C . ILE A 1 166 ? 38.15907 31.49017 32.12627 1.000 16.42770 166 ILE A C 1
ATOM 894 O O . ILE A 1 166 ? 37.30828 30.64531 31.78993 1.000 18.12964 166 ILE A O 1
ATOM 899 N N . VAL A 1 167 ? 39.29179 31.17257 32.78169 1.000 16.38752 167 VAL A N 1
ATOM 900 C CA . VAL A 1 167 ? 39.53729 29.79233 33.18941 1.000 16.45677 167 VAL A CA 1
ATOM 901 C C . VAL A 1 167 ? 38.46574 29.36020 34.17993 1.000 16.64366 167 VAL A C 1
ATOM 902 O O . VAL A 1 167 ? 38.14583 30.10236 35.11007 1.000 18.40311 167 VAL A O 1
ATOM 906 N N . SER A 1 168 ? 37.89612 28.15677 33.97989 1.000 16.18793 168 SER A N 1
ATOM 907 C CA . SER A 1 168 ? 36.82359 27.70722 34.87038 1.000 17.44773 168 SER A CA 1
ATOM 908 C C . SER A 1 168 ? 37.33667 27.66919 36.31515 1.000 17.31464 168 SER A C 1
ATOM 909 O O . SER A 1 168 ? 38.46053 27.25294 36.60166 1.000 17.14798 168 SER A O 1
ATOM 912 N N . SER A 1 169 ? 36.49933 28.13239 37.24619 1.000 15.31607 169 SER A N 1
ATOM 913 C CA . SER A 1 169 ? 36.90024 28.30317 38.63923 1.000 16.31702 169 SER A CA 1
ATOM 914 C C . SER A 1 169 ? 35.91732 27.68709 39.62655 1.000 16.02323 169 SER A C 1
ATOM 915 O O . SER A 1 169 ? 36.24785 27.59746 40.82035 1.000 18.39223 169 SER A O 1
ATOM 918 N N . GLY A 1 170 ? 34.72706 27.27321 39.18422 1.000 15.65721 170 GLY A N 1
ATOM 919 C CA . GLY A 1 170 ? 33.78215 26.74752 40.14287 1.000 17.05523 170 GLY A CA 1
ATOM 920 C C . GLY A 1 170 ? 32.74262 25.91815 39.42252 1.000 16.69295 170 GLY A C 1
ATOM 921 O O . GLY A 1 170 ? 32.75692 25.77120 38.18505 1.000 17.22433 170 GLY A O 1
ATOM 922 N N . SER A 1 171 ? 31.78811 25.43276 40.20865 1.000 17.70175 171 SER A N 1
ATOM 923 C CA . SER A 1 171 ? 30.68127 24.72412 39.57429 1.000 19.69087 171 SER A CA 1
ATOM 924 C C . SER A 1 171 ? 29.42607 24.88991 40.42288 1.000 21.64279 171 SER A C 1
ATOM 925 O O . SER A 1 171 ? 29.50117 25.20340 41.60572 1.000 23.40530 171 SER A O 1
ATOM 928 N N . VAL A 1 172 ? 28.26914 24.78590 39.79698 1.000 20.43174 172 VAL A N 1
ATOM 929 C CA . VAL A 1 172 ? 27.01900 24.96314 40.52638 1.000 16.06650 172 VAL A CA 1
ATOM 930 C C . VAL A 1 172 ? 26.13428 23.77982 40.16603 1.000 17.40568 172 VAL A C 1
ATOM 931 O O . VAL A 1 172 ? 26.03620 23.42848 38.98524 1.000 18.23087 172 VAL A O 1
ATOM 935 N N . THR A 1 173 ? 25.50744 23.15678 41.17073 1.000 18.57273 173 THR A N 1
ATOM 936 C CA . THR A 1 173 ? 24.62057 22.01497 40.95976 1.000 19.42173 173 THR A CA 1
ATOM 937 C C . THR A 1 173 ? 23.17282 22.46884 41.22235 1.000 20.50588 173 THR A C 1
ATOM 938 O O . THR A 1 173 ? 22.87429 22.98509 42.31215 1.000 21.69267 173 THR A O 1
ATOM 942 N N . VAL A 1 174 ? 22.29474 22.27127 40.23073 1.000 19.84462 174 VAL A N 1
ATOM 943 C CA . VAL A 1 174 ? 20.88651 22.66907 40.27464 1.000 19.71047 174 VAL A CA 1
ATOM 944 C C . VAL A 1 174 ? 20.03258 21.40902 40.17129 1.000 21.81932 174 VAL A C 1
ATOM 945 O O . VAL A 1 174 ? 20.23005 20.58792 39.26504 1.000 21.27785 174 VAL A O 1
ATOM 949 N N . GLU A 1 175 ? 19.11639 21.23303 41.11537 1.000 20.66380 175 GLU A N 1
ATOM 950 C CA . GLU A 1 175 ? 18.19373 20.10083 41.03573 1.000 23.11496 175 GLU A CA 1
ATOM 951 C C . GLU A 1 175 ? 16.84751 20.60990 40.51429 1.000 22.86316 175 GLU A C 1
ATOM 952 O O . GLU A 1 175 ? 16.39331 21.69063 40.90419 1.000 22.24978 175 GLU A O 1
ATOM 958 N N . ARG A 1 176 ? 16.23163 19.86802 39.60257 1.000 20.91481 176 ARG A N 1
ATOM 959 C CA . ARG A 1 176 ? 14.86869 20.14962 39.18864 1.000 21.50783 176 ARG A CA 1
ATOM 960 C C . ARG A 1 176 ? 14.07387 18.97225 39.73788 1.000 23.49957 176 ARG A C 1
ATOM 961 O O . ARG A 1 176 ? 14.11173 17.86848 39.17851 1.000 23.83557 176 ARG A O 1
ATOM 969 N N . SER A 1 177 ? 13.37353 19.19633 40.84973 1.000 21.06742 177 SER A N 1
ATOM 970 C CA . SER A 1 177 ? 12.75990 18.09734 41.58276 1.000 20.86139 177 SER A CA 1
ATOM 971 C C . SER A 1 177 ? 11.25800 18.04988 41.36734 1.000 20.41078 177 SER A C 1
ATOM 972 O O . SER A 1 177 ? 10.61217 19.06722 41.10120 1.000 20.68026 177 SER A O 1
ATOM 975 N N . THR A 1 178 ? 10.70087 16.85314 41.51523 1.000 18.43465 178 THR A N 1
ATOM 976 C CA . THR A 1 178 ? 9.25941 16.68780 41.43436 1.000 18.87909 178 THR A CA 1
ATOM 977 C C . THR A 1 178 ? 8.86257 15.60553 42.40814 1.000 21.69474 178 THR A C 1
ATOM 978 O O . THR A 1 178 ? 9.66120 14.72098 42.72802 1.000 23.64231 178 THR A O 1
ATOM 982 N N . LEU A 1 179 ? 7.63577 15.68779 42.90188 1.000 20.09904 179 LEU A N 1
ATOM 983 C CA . LEU A 1 179 ? 7.06592 14.56435 43.62335 1.000 22.27293 179 LEU A CA 1
ATOM 984 C C . LEU A 1 179 ? 6.36741 13.57005 42.71310 1.000 22.61179 179 LEU A C 1
ATOM 985 O O . LEU A 1 179 ? 5.84312 12.59459 43.20759 1.000 24.14051 179 LEU A O 1
ATOM 990 N N . CYS A 1 180 ? 6.30866 13.81845 41.40422 1.000 22.22793 180 CYS A N 1
ATOM 991 C CA . CYS A 1 180 ? 5.60326 12.91835 40.51289 1.000 22.20928 180 CYS A CA 1
ATOM 992 C C . CYS A 1 180 ? 6.15580 11.49908 40.65603 1.000 22.31834 180 CYS A C 1
ATOM 993 O O . CYS A 1 180 ? 7.36284 11.30862 40.88384 1.000 23.87372 180 CYS A O 1
ATOM 996 N N . ASP A 1 181 ? 5.28193 10.49667 40.53922 1.000 24.52259 181 ASP A N 1
ATOM 997 C CA . ASP A 1 181 ? 5.73939 9.10965 40.59460 1.000 29.12678 181 ASP A CA 1
ATOM 998 C C . ASP A 1 181 ? 6.09697 8.56057 39.22357 1.000 31.50139 181 ASP A C 1
ATOM 999 O O . ASP A 1 181 ? 6.70792 7.48674 39.12632 1.000 32.74124 181 ASP A O 1
ATOM 1004 N N . ARG A 1 182 ? 5.75527 9.27085 38.16092 1.000 20.59202 182 ARG A N 1
ATOM 1005 C CA . ARG A 1 182 ? 6.16716 8.84870 36.82155 1.000 20.23748 182 ARG A CA 1
ATOM 1006 C C . ARG A 1 182 ? 7.42234 9.55081 36.33848 1.000 23.87436 182 ARG A C 1
ATOM 1007 O O . ARG A 1 182 ? 8.25985 8.94413 35.65127 1.000 26.04232 182 ARG A O 1
ATOM 1015 N N . CYS A 1 183 ? 7.55325 10.82269 36.64714 1.000 20.76723 183 CYS A N 1
ATOM 1016 C CA . CYS A 1 183 ? 8.69151 11.61934 36.21874 1.000 19.83922 183 CYS A CA 1
ATOM 1017 C C . CYS A 1 183 ? 9.78151 11.53399 37.28125 1.000 22.82783 183 CYS A C 1
ATOM 1018 O O . CYS A 1 183 ? 9.49546 11.33200 38.46282 1.000 26.21916 183 CYS A O 1
ATOM 1021 N N . ASN A 1 184 ? 11.04081 11.65907 36.86494 1.000 23.80424 184 ASN A N 1
ATOM 1022 C CA . ASN A 1 184 ? 12.15253 11.67079 37.81380 1.000 23.57609 184 ASN A CA 1
ATOM 1023 C C . ASN A 1 184 ? 12.73003 13.06952 37.98592 1.000 20.95093 184 ASN A C 1
ATOM 1024 O O . ASN A 1 184 ? 12.85993 13.82550 37.02018 1.000 21.03666 184 ASN A O 1
ATOM 1029 N N . SER A 1 185 ? 13.11569 13.38146 39.21536 1.000 21.05304 185 SER A N 1
ATOM 1030 C CA . SER A 1 185 ? 13.90644 14.57458 39.45649 1.000 22.16841 185 SER A CA 1
ATOM 1031 C C . SER A 1 185 ? 15.20261 14.49249 38.65879 1.000 21.90866 185 SER A C 1
ATOM 1032 O O . SER A 1 185 ? 15.73236 13.40217 38.41510 1.000 21.90936 185 SER A O 1
ATOM 1035 N N . THR A 1 186 ? 15.70137 15.63917 38.20617 1.000 20.76589 186 THR A N 1
ATOM 1036 C CA . THR A 1 186 ? 16.96347 15.68762 37.46805 1.000 22.87022 186 THR A CA 1
ATOM 1037 C C . THR A 1 186 ? 17.94087 16.61740 38.17471 1.000 24.39296 186 THR A C 1
ATOM 1038 O O . THR A 1 186 ? 17.55451 17.48626 38.96387 1.000 21.42301 186 THR A O 1
ATOM 1042 N N . VAL A 1 187 ? 19.23137 16.38942 37.93737 1.000 22.26007 187 VAL A N 1
ATOM 1043 C CA . VAL A 1 187 ? 20.27469 17.18709 38.56098 1.000 23.71529 187 VAL A CA 1
ATOM 1044 C C . VAL A 1 187 ? 21.25166 17.53658 37.45137 1.000 22.03176 187 VAL A C 1
ATOM 1045 O O . VAL A 1 187 ? 21.49935 16.71136 36.56325 1.000 22.46657 187 VAL A O 1
ATOM 1049 N N . LYS A 1 188 ? 21.76613 18.76319 37.46713 1.000 22.34054 188 LYS A N 1
ATOM 1050 C CA . LYS A 1 188 ? 22.69705 19.21034 36.43935 1.000 18.62549 188 LYS A CA 1
ATOM 1051 C C . LYS A 1 188 ? 23.74326 20.07728 37.11105 1.000 20.33624 188 LYS A C 1
ATOM 1052 O O . LYS A 1 188 ? 23.39037 20.95705 37.90356 1.000 20.94840 188 LYS A O 1
ATOM 1058 N N . THR A 1 189 ? 25.01786 19.79625 36.83088 1.000 17.54802 189 THR A N 1
ATOM 1059 C CA . THR A 1 189 ? 26.15427 20.54940 37.39336 1.000 17.82799 189 THR A CA 1
ATOM 1060 C C . THR A 1 189 ? 26.80725 21.29160 36.22880 1.000 18.07963 189 THR A C 1
ATOM 1061 O O . THR A 1 189 ? 27.18620 20.66164 35.23249 1.000 18.74914 189 THR A O 1
ATOM 1065 N N . VAL A 1 190 ? 26.86588 22.62026 36.32569 1.000 17.87316 190 VAL A N 1
ATOM 1066 C CA . VAL A 1 190 ? 27.49627 23.50005 35.33667 1.000 16.53363 190 VAL A CA 1
ATOM 1067 C C . VAL A 1 190 ? 28.82634 23.99532 35.91306 1.000 17.33422 190 VAL A C 1
ATOM 1068 O O . VAL A 1 190 ? 28.88082 24.42157 37.07305 1.000 18.47748 190 VAL A O 1
ATOM 1072 N N . THR A 1 191 ? 29.89186 23.91910 35.12229 1.000 17.73348 191 THR A N 1
ATOM 1073 C CA . THR A 1 191 ? 31.24908 24.27006 35.56177 1.000 17.54018 191 THR A CA 1
ATOM 1074 C C . THR A 1 191 ? 31.74781 25.43222 34.72047 1.000 18.32393 191 THR A C 1
ATOM 1075 O O . THR A 1 191 ? 31.70977 25.36847 33.48581 1.000 19.03078 191 THR A O 1
ATOM 1079 N N . GLY A 1 192 ? 32.30083 26.45158 35.36787 1.000 18.63955 192 GLY A N 1
ATOM 1080 C CA . GLY A 1 192 ? 32.75695 27.60970 34.63295 1.000 17.69814 192 GLY A CA 1
ATOM 1081 C C . GLY A 1 192 ? 33.18528 28.66485 35.63292 1.000 20.48896 192 GLY A C 1
ATOM 1082 O O . GLY A 1 192 ? 33.42413 28.36250 36.80346 1.000 21.29357 192 GLY A O 1
ATOM 1083 N N . ALA A 1 193 ? 33.24607 29.89490 35.16810 1.000 17.80149 193 ALA A N 1
ATOM 1084 C CA . ALA A 1 193 ? 33.40962 31.00542 36.07928 1.000 16.14186 193 ALA A CA 1
ATOM 1085 C C . ALA A 1 193 ? 32.11399 31.79355 36.27234 1.000 16.65252 193 ALA A C 1
ATOM 1086 O O . ALA A 1 193 ? 31.96136 32.47494 37.29060 1.000 17.99309 193 ALA A O 1
ATOM 1088 N N . ILE A 1 194 ? 31.21489 31.72658 35.30330 1.000 16.47171 194 ILE A N 1
ATOM 1089 C CA . ILE A 1 194 ? 29.92596 32.41193 35.30986 1.000 17.71753 194 ILE A CA 1
ATOM 1090 C C . ILE A 1 194 ? 28.86990 31.44315 34.79986 1.000 19.49031 194 ILE A C 1
ATOM 1091 O O . ILE A 1 194 ? 29.06818 30.82142 33.74309 1.000 21.36807 194 ILE A O 1
ATOM 1096 N N . ALA A 1 195 ? 27.72667 31.36563 35.49154 1.000 18.22253 195 ALA A N 1
ATOM 1097 C CA . ALA A 1 195 ? 26.68170 30.41158 35.11204 1.000 19.18546 195 ALA A CA 1
ATOM 1098 C C . ALA A 1 195 ? 25.31350 30.95981 35.49254 1.000 21.62389 195 ALA A C 1
ATOM 1099 O O . ALA A 1 195 ? 25.18268 31.72052 36.44674 1.000 20.25965 195 ALA A O 1
ATOM 1101 N N . GLU A 1 196 ? 24.28539 30.58739 34.71943 1.000 22.38181 196 GLU A N 1
ATOM 1102 C CA . GLU A 1 196 ? 22.93833 31.06590 35.00604 1.000 22.92675 196 GLU A CA 1
ATOM 1103 C C . GLU A 1 196 ? 22.26061 30.11131 35.98077 1.000 25.09570 196 GLU A C 1
ATOM 1104 O O . GLU A 1 196 ? 22.30084 28.88533 35.79731 1.000 25.59470 196 GLU A O 1
ATOM 1110 N N . ALA A 1 197 ? 21.65128 30.67011 37.02993 1.000 25.34920 197 ALA A N 1
ATOM 1111 C CA . ALA A 1 197 ? 20.91398 29.88347 38.01501 1.000 28.83281 197 ALA A CA 1
ATOM 1112 C C . ALA A 1 197 ? 20.07992 30.82936 38.84101 1.000 30.54158 197 ALA A C 1
ATOM 1113 O O . ALA A 1 197 ? 20.44266 31.99001 39.00754 1.000 33.00335 197 ALA A O 1
ATOM 1115 N N . SER A 1 198 ? 18.96258 30.33463 39.36571 1.000 32.55165 198 SER A N 1
ATOM 1116 C CA . SER A 1 198 ? 18.17529 31.17121 40.26308 1.000 32.72137 198 SER A CA 1
ATOM 1117 C C . SER A 1 198 ? 18.99711 31.52331 41.49657 1.000 30.50254 198 SER A C 1
ATOM 1118 O O . SER A 1 198 ? 19.62191 30.65280 42.11499 1.000 31.21686 198 SER A O 1
ATOM 1121 N N . VAL A 1 199 ? 19.00844 32.80057 41.84641 1.000 27.69500 199 VAL A N 1
ATOM 1122 C CA . VAL A 1 199 ? 19.77931 33.21014 43.01872 1.000 28.97585 199 VAL A CA 1
ATOM 1123 C C . VAL A 1 199 ? 18.88150 33.24253 44.25820 1.000 31.60428 199 VAL A C 1
ATOM 1124 O O . VAL A 1 199 ? 19.30793 33.71455 45.31762 1.000 30.97976 199 VAL A O 1
ATOM 1128 N N . ILE A 1 200 ? 17.64994 32.70336 44.15069 1.000 33.87531 200 ILE A N 1
ATOM 1129 C CA . ILE A 1 200 ? 16.70600 32.64569 45.28181 1.000 33.37644 200 ILE A CA 1
ATOM 1130 C C . ILE A 1 200 ? 17.01110 31.44255 46.16457 1.000 35.53549 200 ILE A C 1
ATOM 1131 O O . ILE A 1 200 ? 17.07486 30.30377 45.68549 1.000 37.85299 200 ILE A O 1
ATOM 1136 N N . LEU A 1 201 ? 17.10800 31.68315 47.47847 1.000 36.70986 201 LEU A N 1
ATOM 1137 C CA . LEU A 1 201 ? 17.64292 30.68221 48.40791 1.000 38.45310 201 LEU A CA 1
ATOM 1138 C C . LEU A 1 201 ? 16.87030 29.36562 48.34764 1.000 39.67215 201 LEU A C 1
ATOM 1139 O O . LEU A 1 201 ? 17.46324 28.28348 48.22938 1.000 38.70514 201 LEU A O 1
ATOM 1144 N N . ASN A 1 202 ? 15.55587 29.42410 48.46122 1.000 40.72989 202 ASN A N 1
ATOM 1145 C CA . ASN A 1 202 ? 14.80390 28.17923 48.52462 1.000 42.23272 202 ASN A CA 1
ATOM 1146 C C . ASN A 1 202 ? 14.30693 27.73823 47.15570 1.000 41.95580 202 ASN A C 1
ATOM 1147 O O . ASN A 1 202 ? 13.46657 26.83792 47.07386 1.000 44.56560 202 ASN A O 1
ATOM 1152 N N . GLY A 1 203 ? 14.81964 28.32420 46.08622 1.000 41.89820 203 GLY A N 1
ATOM 1153 C CA . GLY A 1 203 ? 14.43075 27.91145 44.74895 1.000 44.00370 203 GLY A CA 1
ATOM 1154 C C . GLY A 1 203 ? 13.08735 28.47599 44.31973 1.000 45.84670 203 GLY A C 1
ATOM 1155 O O . GLY A 1 203 ? 12.48880 29.31564 44.99254 1.000 47.38381 203 GLY A O 1
ATOM 1156 N N . HIS A 1 204 ? 12.61697 28.00892 43.15964 1.000 43.41522 204 HIS A N 1
ATOM 1157 C CA . HIS A 1 204 ? 11.38966 28.50203 42.54755 1.000 42.61041 204 HIS A CA 1
ATOM 1158 C C . HIS A 1 204 ? 10.75154 27.37244 41.74118 1.000 36.60605 204 HIS A C 1
ATOM 1159 O O . HIS A 1 204 ? 11.44741 26.45622 41.29623 1.000 33.32367 204 HIS A O 1
ATOM 1166 N N . THR A 1 205 ? 9.42189 27.42591 41.57531 1.000 34.71860 205 THR A N 1
ATOM 1167 C CA . THR A 1 205 ? 8.74754 26.47406 40.69424 1.000 33.65179 205 THR A CA 1
ATOM 1168 C C . THR A 1 205 ? 9.18720 26.74617 39.25692 1.000 33.34837 205 THR A C 1
ATOM 1169 O O . THR A 1 205 ? 9.70723 27.82603 38.94137 1.000 36.33676 205 THR A O 1
ATOM 1173 N N . ASP A 1 206 ? 9.09873 25.71479 38.40993 1.000 27.39419 206 ASP A N 1
ATOM 1174 C CA . ASP A 1 206 ? 9.53924 25.80597 37.01985 1.000 25.98513 206 ASP A CA 1
ATOM 1175 C C . ASP A 1 206 ? 8.53979 25.09863 36.11185 1.000 23.93827 206 ASP A C 1
ATOM 1176 O O . ASP A 1 206 ? 8.90030 24.23795 35.30846 1.000 23.32212 206 ASP A O 1
ATOM 1181 N N . GLY A 1 207 ? 7.24753 25.47428 36.23531 1.000 20.10280 207 GLY A N 1
ATOM 1182 C CA . GLY A 1 207 ? 6.20007 24.81276 35.47459 1.000 19.36212 207 GLY A CA 1
ATOM 1183 C C . GLY A 1 207 ? 5.81996 23.46942 36.09617 1.000 19.94757 207 GLY A C 1
ATOM 1184 O O . GLY A 1 207 ? 6.07097 23.19057 37.28233 1.000 21.93221 207 GLY A O 1
ATOM 1185 N N . HIS A 1 208 ? 5.16199 22.65772 35.29221 1.000 18.05221 208 HIS A N 1
ATOM 1186 C CA . HIS A 1 208 ? 4.54424 21.40415 35.72265 1.000 18.47664 208 HIS A CA 1
ATOM 1187 C C . HIS A 1 208 ? 4.84816 20.30571 34.72900 1.000 23.29489 208 HIS A C 1
ATOM 1188 O O . HIS A 1 208 ? 5.04750 20.55961 33.52115 1.000 23.25465 208 HIS A O 1
ATOM 1195 N N . CYS A 1 209 ? 4.89958 19.07829 35.24217 1.000 19.63096 209 CYS A N 1
ATOM 1196 C CA . CYS A 1 209 ? 4.98843 17.90733 34.36683 1.000 20.24355 209 CYS A CA 1
ATOM 1197 C C . CYS A 1 209 ? 3.58987 17.64195 33.77520 1.000 20.46182 209 CYS A C 1
ATOM 1198 O O . CYS A 1 209 ? 2.57349 18.26340 34.17937 1.000 21.14606 209 CYS A O 1
ATOM 1201 N N . PRO A 1 210 ? 3.46874 16.71765 32.81191 1.000 20.80557 210 PRO A N 1
ATOM 1202 C CA . PRO A 1 210 ? 2.15984 16.49699 32.17838 1.000 21.72169 210 PRO A CA 1
ATOM 1203 C C . PRO A 1 210 ? 1.16525 15.74117 33.06544 1.000 20.95644 210 PRO A C 1
ATOM 1204 O O . PRO A 1 210 ? -0.00180 15.55481 32.66554 1.000 21.03708 210 PRO A O 1
ATOM 1208 N N . HIS A 1 211 ? 1.63002 15.29560 34.23923 1.000 20.04502 211 HIS A N 1
ATOM 1209 C CA . HIS A 1 211 ? 0.79961 14.65955 35.24308 1.000 20.71158 211 HIS A CA 1
ATOM 1210 C C . HIS A 1 211 ? 0.37045 15.66080 36.30885 1.000 21.01193 211 HIS A C 1
ATOM 1211 O O . HIS A 1 211 ? -0.25357 15.26993 37.30059 1.000 21.61073 211 HIS A O 1
ATOM 1218 N N . ASN A 1 212 ? 0.69239 16.93529 36.12018 1.000 20.65998 212 ASN A N 1
ATOM 1219 C CA . ASN A 1 212 ? 0.27806 18.03638 36.97966 1.000 20.95676 212 ASN A CA 1
ATOM 1220 C C . ASN A 1 212 ? 1.03240 18.07392 38.29991 1.000 20.96458 212 ASN A C 1
ATOM 1221 O O . ASN A 1 212 ? 0.45733 18.46051 39.30765 1.000 25.21807 212 ASN A O 1
ATOM 1226 N N . PHE A 1 213 ? 2.28129 17.64265 38.34871 1.000 20.45550 213 PHE A N 1
ATOM 1227 C CA . PHE A 1 213 ? 3.11939 17.92401 39.50727 1.000 20.40566 213 PHE A CA 1
ATOM 1228 C C . PHE A 1 213 ? 4.02930 19.10997 39.19798 1.000 21.48328 213 PHE A C 1
ATOM 1229 O O . PHE A 1 213 ? 4.55819 19.22945 38.08632 1.000 20.30781 213 PHE A O 1
ATOM 1237 N N . GLU A 1 214 ? 4.23200 19.97181 40.18734 1.000 19.95037 214 GLU A N 1
ATOM 1238 C CA . GLU A 1 214 ? 5.16034 21.08611 40.03480 1.000 19.42687 214 GLU A CA 1
ATOM 1239 C C . GLU A 1 214 ? 6.59546 20.60146 39.87356 1.000 22.83498 214 GLU A C 1
ATOM 1240 O O . GLU A 1 214 ? 7.00608 19.62616 40.51452 1.000 24.52680 214 GLU A O 1
ATOM 1246 N N . TRP A 1 215 ? 7.35447 21.28447 39.03765 1.000 18.24347 215 TRP A N 1
ATOM 1247 C CA . TRP A 1 215 ? 8.80986 21.15598 39.08506 1.000 17.74544 215 TRP A CA 1
ATOM 1248 C C . TRP A 1 215 ? 9.34607 22.28112 39.95383 1.000 25.38556 215 TRP A C 1
ATOM 1249 O O . TRP A 1 215 ? 8.84045 23.39937 39.88998 1.000 24.70811 215 TRP A O 1
ATOM 1260 N N . ARG A 1 216 ? 10.37347 21.99141 40.75190 1.000 25.23024 216 ARG A N 1
ATOM 1261 C CA . ARG A 1 216 ? 11.01346 23.00291 41.57761 1.000 25.57990 216 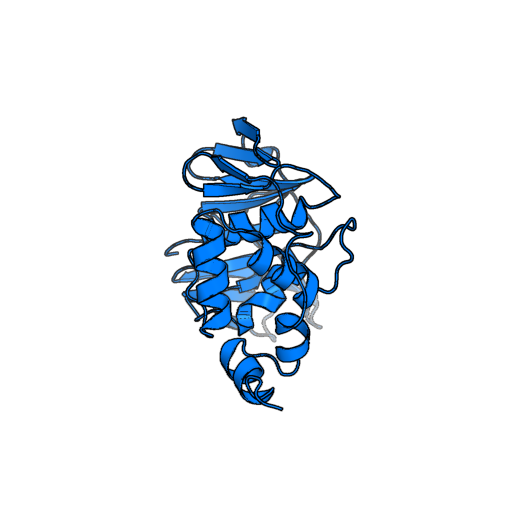ARG A CA 1
ATOM 1262 C C . ARG A 1 216 ? 12.48984 22.98210 41.23619 1.000 25.03694 216 ARG A C 1
ATOM 1263 O O . ARG A 1 216 ? 13.08471 21.90184 41.17613 1.000 25.09669 216 ARG A O 1
ATOM 1271 N N . VAL A 1 217 ? 13.05144 24.16271 40.97493 1.000 24.32852 217 VAL A N 1
ATOM 1272 C CA . VAL A 1 217 ? 14.47146 24.34221 40.64781 1.000 25.67239 217 VAL A CA 1
ATOM 1273 C C . VAL A 1 217 ? 15.17909 24.98257 41.84208 1.000 27.25411 217 VAL A C 1
ATOM 1274 O O . VAL A 1 217 ? 14.67429 25.95255 42.42818 1.000 24.99194 217 VAL A O 1
ATOM 1278 N N . GLN A 1 218 ? 16.34425 24.44612 42.21005 1.000 26.21263 218 GLN A N 1
ATOM 1279 C CA . GLN A 1 218 ? 17.03606 24.99634 43.37523 1.000 26.17275 218 GLN A CA 1
ATOM 1280 C C . GLN A 1 218 ? 18.50746 24.67929 43.26350 1.000 23.43239 218 GLN A C 1
ATOM 1281 O O . GLN A 1 218 ? 18.86363 23.56558 42.90790 1.000 21.31565 218 GLN A O 1
ATOM 1287 N N . VAL A 1 219 ? 19.35107 25.65328 43.60546 1.000 26.45615 219 VAL A N 1
ATOM 1288 C CA . VAL A 1 219 ? 20.78081 25.40306 43.75778 1.000 23.61216 219 VAL A CA 1
ATOM 1289 C C . VAL A 1 219 ? 20.97697 24.54290 44.99835 1.000 25.43789 219 VAL A C 1
ATOM 1290 O O . VAL A 1 219 ? 20.59384 24.91721 46.11445 1.000 27.18685 219 VAL A O 1
ATOM 1294 N N . ILE A 1 220 ? 21.56328 23.36955 44.82069 1.000 23.35753 220 ILE A N 1
ATOM 1295 C CA . ILE A 1 220 ? 21.82091 22.49818 45.95780 1.000 26.06922 220 ILE A CA 1
ATOM 1296 C C . ILE A 1 220 ? 23.29937 22.38586 46.31207 1.000 27.48340 220 ILE A C 1
ATOM 1297 O O . ILE A 1 220 ? 23.63107 21.78778 47.35342 1.000 28.11975 220 ILE A O 1
ATOM 1302 N N . GLY A 1 221 ? 24.20090 22.93461 45.50400 1.000 26.60503 221 GLY A N 1
ATOM 1303 C CA . GLY A 1 221 ? 25.58497 23.01369 45.93114 1.000 27.00965 221 GLY A CA 1
ATOM 1304 C C . GLY A 1 221 ? 26.37938 23.93527 45.02477 1.000 23.13519 221 GLY A C 1
ATOM 1305 O O . GLY A 1 221 ? 26.01074 24.14129 43.84629 1.000 21.81622 221 GLY A O 1
ATOM 1306 N N . VAL A 1 222 ? 27.43828 24.52372 45.58178 1.000 21.16201 222 VAL A N 1
ATOM 1307 C CA . VAL A 1 222 ? 28.37532 25.34566 44.81255 1.000 22.30475 222 VAL A CA 1
ATOM 1308 C C . VAL A 1 222 ? 29.77039 24.95575 45.26857 1.000 23.13753 222 VAL A C 1
ATOM 1309 O O . VAL A 1 222 ? 30.02197 24.86989 46.47236 1.000 23.79640 222 VAL A O 1
ATOM 1313 N N . LYS A 1 223 ? 30.65658 24.64490 44.32078 1.000 22.49593 223 LYS A N 1
ATOM 1314 C CA . LYS A 1 223 ? 32.04455 24.36753 44.63470 1.000 24.92473 223 LYS A CA 1
ATOM 1315 C C . LYS A 1 223 ? 32.89775 25.45636 44.01004 1.000 22.54112 223 LYS A C 1
ATOM 1316 O O . LYS A 1 223 ? 32.54091 26.01368 42.96430 1.000 22.87742 223 LYS A O 1
ATOM 1322 N N . GLY A 1 224 ? 33.98298 25.81103 44.69029 1.000 18.99089 224 GLY A N 1
ATOM 1323 C CA . GLY A 1 224 ? 34.88220 26.75537 44.04090 1.000 19.68031 224 GLY A CA 1
ATOM 1324 C C . GLY A 1 224 ? 34.33268 28.18235 44.04258 1.000 20.02692 224 GLY A C 1
ATOM 1325 O O . GLY A 1 224 ? 33.58556 28.58292 44.94048 1.000 21.20280 224 GLY A O 1
ATOM 1326 N N . ASP A 1 225 ? 34.76682 28.96907 43.05186 1.000 16.89559 225 ASP A N 1
ATOM 1327 C CA . ASP A 1 225 ? 34.41515 30.37552 42.88146 1.000 18.31001 225 ASP A CA 1
ATOM 1328 C C . ASP A 1 225 ? 33.63319 30.53858 41.58451 1.000 17.68904 225 ASP A C 1
ATOM 1329 O O . ASP A 1 225 ? 34.07842 30.06937 40.52217 1.000 16.36525 225 ASP A O 1
ATOM 1334 N N . ILE A 1 226 ? 32.51157 31.25581 41.63685 1.000 18.29174 226 ILE A N 1
ATOM 1335 C CA . ILE A 1 226 ? 31.62449 31.31847 40.47566 1.000 14.76789 226 ILE A CA 1
ATOM 1336 C C . ILE A 1 226 ? 30.67354 32.48426 40.67873 1.000 18.19163 226 ILE A C 1
ATOM 1337 O O . ILE A 1 226 ? 30.32972 32.81220 41.80315 1.000 19.64612 226 ILE A O 1
ATOM 1342 N N . ILE A 1 227 ? 30.28262 33.14429 39.58164 1.000 16.92207 227 ILE A N 1
ATOM 1343 C CA . ILE A 1 227 ? 29.19644 34.14001 39.61377 1.000 17.07854 227 ILE A CA 1
ATOM 1344 C C . ILE A 1 227 ? 27.94458 33.47133 39.08705 1.000 16.66358 227 ILE A C 1
ATOM 1345 O O . ILE A 1 227 ? 27.94794 32.92630 37.97936 1.000 16.41892 227 ILE A O 1
ATOM 1350 N N . LEU A 1 228 ? 26.86896 33.53180 39.85847 1.000 16.81685 228 LEU A N 1
ATOM 1351 C CA . LEU A 1 228 ? 25.55784 33.05234 39.40480 1.000 16.97611 228 LEU A CA 1
ATOM 1352 C C . LEU A 1 228 ? 24.74348 34.24414 38.89959 1.000 18.31611 228 LEU A C 1
ATOM 1353 O O . LEU A 1 228 ? 24.58280 35.24010 39.61233 1.000 19.09290 228 LEU A O 1
ATOM 1358 N N . LEU A 1 229 ? 24.27984 34.16190 37.64834 1.000 18.58549 229 LEU A N 1
ATOM 1359 C CA . LEU A 1 229 ? 23.39737 35.15882 37.04029 1.000 18.49768 229 LEU A CA 1
ATOM 1360 C C . LEU A 1 229 ? 21.94298 34.72750 37.23150 1.000 19.94606 229 LEU A C 1
ATOM 1361 O O . LEU A 1 229 ? 21.55735 33.62349 36.83347 1.000 20.31683 229 LEU A O 1
ATOM 1366 N N . HIS A 1 230 ? 21.13838 35.60232 37.81556 1.000 22.16440 230 HIS A N 1
ATOM 1367 C CA . HIS A 1 230 ? 19.76555 35.21724 38.10344 1.000 23.91846 230 HIS A CA 1
ATOM 1368 C C . HIS A 1 230 ? 19.01573 34.85946 36.82637 1.000 26.35212 230 HIS A C 1
ATOM 1369 O O . HIS A 1 230 ? 19.10612 35.56340 35.82512 1.000 28.96059 230 HIS A O 1
ATOM 1376 N N . SER A 1 231 ? 18.22552 33.80565 36.87238 1.000 28.26240 231 SER A N 1
ATOM 1377 C CA . SER A 1 231 ? 17.64580 33.36928 35.60079 1.000 34.14818 231 SER A CA 1
ATOM 1378 C C . SER A 1 231 ? 16.27286 33.96557 35.29136 1.000 40.02949 231 SER A C 1
ATOM 1379 O O . SER A 1 231 ? 15.94194 34.11305 34.10553 1.000 44.69561 231 SER A O 1
ATOM 1382 N N . GLY A 1 232 ? 15.46148 34.30980 36.29023 1.000 38.41669 232 GLY A N 1
ATOM 1383 C CA . GLY A 1 232 ? 14.07216 34.67353 35.98123 1.000 34.69049 232 GLY A CA 1
ATOM 1384 C C . GLY A 1 232 ? 13.64702 36.11350 36.22571 1.000 30.35071 232 GLY A C 1
ATOM 1385 O O . GLY A 1 232 ? 14.35080 37.08287 35.85833 1.000 29.36973 232 GLY A O 1
ATOM 1386 N N . SER A 1 233 ? 12.48673 36.28378 36.86235 1.000 24.82635 233 SER A N 1
ATOM 1387 C CA . SER A 1 233 ? 12.09095 37.63595 37.18646 1.000 25.24276 233 SER A CA 1
ATOM 1388 C C . SER A 1 233 ? 12.87473 38.07025 38.42168 1.000 27.87482 233 SER A C 1
ATOM 1389 O O . SER A 1 233 ? 13.23858 37.24026 39.25711 1.000 28.23643 233 SER A O 1
ATOM 1392 N N . LEU A 1 234 ? 13.09884 39.38362 38.52661 1.000 26.90844 234 LEU A N 1
ATOM 1393 C CA . LEU A 1 234 ? 13.73514 39.98013 39.70213 1.000 27.47950 234 LEU A CA 1
ATOM 1394 C C . LEU A 1 234 ? 12.80711 39.85816 40.90949 1.000 29.89285 234 LEU A C 1
ATOM 1395 O O . LEU A 1 234 ? 11.60476 40.15357 40.82866 1.000 29.49386 234 LEU A O 1
ATOM 1400 N N . LEU A 1 235 ? 13.36739 39.39422 42.02252 1.000 29.22607 235 LEU A N 1
ATOM 1401 C CA . LEU A 1 235 ? 12.61834 39.12522 43.23529 1.000 32.16009 235 LEU A CA 1
ATOM 1402 C C . LEU A 1 235 ? 13.43812 39.59528 44.42818 1.000 35.26524 235 LEU A C 1
ATOM 1403 O O . LEU A 1 235 ? 14.66378 39.78129 44.35239 1.000 31.33087 235 LEU A O 1
ATOM 1408 N N . ASN A 1 236 ? 12.74399 39.74078 45.54500 1.000 36.05073 236 ASN A N 1
ATOM 1409 C CA . ASN A 1 236 ? 13.38303 39.95911 46.83043 1.000 38.66810 236 ASN A CA 1
ATOM 1410 C C . ASN A 1 236 ? 14.01587 38.65629 47.33925 1.000 37.39686 236 ASN A C 1
ATOM 1411 O O . ASN A 1 236 ? 13.70786 37.54984 46.87801 1.000 36.27637 236 ASN A O 1
ATOM 1416 N N . GLY A 1 237 ? 14.93491 38.79574 48.30768 1.000 39.14452 237 GLY A N 1
ATOM 1417 C CA . GLY A 1 237 ? 15.54998 37.64966 48.91769 1.000 38.19808 237 GLY A CA 1
ATOM 1418 C C . GLY A 1 237 ? 14.57529 36.89519 49.81185 1.000 39.58984 237 GLY A C 1
ATOM 1419 O O . GLY A 1 237 ? 13.39778 37.26115 49.92079 1.000 40.79190 237 GLY A O 1
ATOM 1420 N N . PRO A 1 238 ? 15.07643 35.85977 50.52155 1.000 38.46279 238 PRO A N 1
ATOM 1421 C CA . PRO A 1 238 ? 16.48195 35.49729 50.71456 1.000 37.97237 238 PRO A CA 1
ATOM 1422 C C . PRO A 1 238 ? 17.17138 34.99112 49.46674 1.000 35.95276 238 PRO A C 1
ATOM 1423 O O . PRO A 1 238 ? 16.54402 34.36139 48.60454 1.000 36.66222 238 PRO A O 1
ATOM 1427 N N . TYR A 1 239 ? 18.46890 35.25601 49.38658 1.000 31.94955 239 TYR A N 1
ATOM 1428 C CA . TYR A 1 239 ? 19.26606 34.85965 48.24479 1.000 29.66805 239 TYR A CA 1
ATOM 1429 C C . TYR A 1 239 ? 20.24435 33.76814 48.64870 1.000 28.90536 239 TYR A C 1
ATOM 1430 O O . TYR A 1 239 ? 20.57564 33.60170 49.82294 1.000 30.44017 239 TYR A O 1
ATOM 1439 N N . VAL A 1 240 ? 20.65388 32.97586 47.66072 1.000 25.85890 240 VAL A N 1
ATOM 1440 C CA . VAL A 1 240 ? 21.83550 32.14093 47.79570 1.000 25.34845 240 VAL A CA 1
ATOM 1441 C C . VAL A 1 240 ? 22.95065 33.00693 48.38032 1.000 26.73585 240 VAL A C 1
ATOM 1442 O O . VAL A 1 240 ? 23.11608 34.17062 47.99305 1.000 26.36695 240 VAL A O 1
ATOM 1446 N N . TYR A 1 241 ? 23.68837 32.45460 49.34027 1.000 26.98882 241 TYR A N 1
ATOM 1447 C CA . TYR A 1 241 ? 24.73877 33.22390 49.99594 1.000 27.98910 241 TYR A CA 1
ATOM 1448 C C . TYR A 1 241 ? 25.90987 33.45819 49.05020 1.000 27.06521 241 TYR A C 1
ATOM 1449 O O . TYR A 1 241 ? 26.32396 32.55465 48.31356 1.000 29.40917 241 TYR A O 1
ATOM 1458 N N . GLY A 1 242 ? 26.48960 34.66390 49.10057 1.000 21.03879 242 GLY A N 1
ATOM 1459 C CA . GLY A 1 242 ? 27.73347 34.86692 48.38628 1.000 21.02267 242 GLY A CA 1
ATOM 1460 C C . GLY A 1 242 ? 28.49257 36.02474 49.00182 1.000 21.00336 242 GLY A C 1
ATOM 1461 O O . GLY A 1 242 ? 28.00293 36.70101 49.90436 1.000 20.97495 242 GLY A O 1
ATOM 1462 N N . ASP A 1 243 ? 29.69673 36.26510 48.48481 1.000 20.08070 243 ASP A N 1
ATOM 1463 C CA . ASP A 1 243 ? 30.52406 37.38090 48.96944 1.000 21.21755 243 ASP A CA 1
ATOM 1464 C C . ASP A 1 243 ? 30.01765 38.74999 48.51319 1.000 20.66732 243 ASP A C 1
ATOM 1465 O O . ASP A 1 243 ? 30.28333 39.76010 49.18353 1.000 20.07826 243 ASP A O 1
ATOM 1470 N N . ALA A 1 244 ? 29.41287 38.82411 47.31815 1.000 19.53109 244 ALA A N 1
ATOM 1471 C CA . ALA A 1 244 ? 28.98082 40.09723 46.75550 1.000 20.04813 244 ALA A CA 1
ATOM 1472 C C . ALA A 1 244 ? 27.75483 39.83007 45.88926 1.000 18.57622 244 ALA A C 1
ATOM 1473 O O . ALA A 1 244 ? 27.54629 38.70905 45.40856 1.000 17.61839 244 ALA A O 1
ATOM 1475 N N . TYR A 1 245 ? 26.95587 40.87661 45.68861 1.000 19.23095 245 TYR A N 1
ATOM 1476 C CA . TYR A 1 245 ? 25.75934 40.82184 44.83667 1.000 18.85890 245 TYR A CA 1
ATOM 1477 C C . TYR A 1 245 ? 25.77388 42.01077 43.88809 1.000 19.85355 245 TYR A C 1
ATOM 1478 O O . TYR A 1 245 ? 26.09726 43.12888 44.29814 1.000 20.91508 245 TYR A O 1
ATOM 1487 N N . VAL A 1 246 ? 25.42925 41.77091 42.61783 1.000 17.79832 246 VAL A N 1
ATOM 1488 C CA . VAL A 1 246 ? 25.08691 42.87457 41.73422 1.000 20.49693 246 VAL A CA 1
ATOM 1489 C C . VAL A 1 246 ? 23.62977 43.20314 42.00726 1.000 20.79168 246 VAL A C 1
ATOM 1490 O O . VAL A 1 246 ? 22.78834 42.30056 42.05178 1.000 20.84600 246 VAL A O 1
ATOM 1494 N N . ALA A 1 247 ? 23.32449 44.47689 42.19344 1.000 19.80187 247 ALA A N 1
ATOM 1495 C CA . ALA A 1 247 ? 21.95148 44.82883 42.55112 1.000 22.34005 247 ALA A CA 1
ATOM 1496 C C . ALA A 1 247 ? 21.54420 46.11829 41.86754 1.000 27.73977 247 ALA A C 1
ATOM 1497 O O . ALA A 1 247 ? 22.34054 46.79442 41.21528 1.000 30.40273 247 ALA A O 1
ATOM 1499 N N . PHE A 1 248 ? 20.26790 46.43336 42.00664 1.000 30.08304 248 PHE A N 1
ATOM 1500 C CA . PHE A 1 248 ? 19.70782 47.67939 41.52614 1.000 37.08430 248 PHE A CA 1
ATOM 1501 C C . PHE A 1 248 ? 19.47053 48.56711 42.73561 1.000 42.51510 248 PHE A C 1
ATOM 1502 O O . PHE A 1 248 ? 18.87437 48.12139 43.72686 1.000 46.18183 248 PHE A O 1
ATOM 1510 N N . SER A 1 249 ? 19.96324 49.79665 42.66637 1.000 43.70803 249 SER A N 1
ATOM 1511 C CA . SER A 1 249 ? 19.73370 50.77955 43.70893 1.000 48.48428 249 SER A CA 1
ATOM 1512 C C . SER A 1 249 ? 18.48682 51.57060 43.33955 1.000 52.23133 249 SER A C 1
ATOM 1513 O O . SER A 1 249 ? 18.34719 51.99706 42.18607 1.000 54.18381 249 SER A O 1
ATOM 1516 N N . GLY A 1 255 ? 17.84087 53.98515 40.48905 1.000 68.68826 255 GLY A N 1
ATOM 1517 C CA . GLY A 1 255 ? 17.46606 53.25001 39.29469 1.000 66.85820 255 GLY A CA 1
ATOM 1518 C C . GLY A 1 255 ? 18.64282 52.82888 38.42267 1.000 63.61544 255 GLY A C 1
ATOM 1519 O O . GLY A 1 255 ? 18.66931 53.13664 37.22501 1.000 69.84790 255 GLY A O 1
ATOM 1520 N N . HIS A 1 256 ? 19.60146 52.10043 39.00053 1.000 53.71634 256 HIS A N 1
ATOM 1521 C CA . HIS A 1 256 ? 20.79696 51.73195 38.25873 1.000 43.27308 256 HIS A CA 1
ATOM 1522 C C . HIS A 1 256 ? 21.60337 50.69799 39.04731 1.000 34.12158 256 HIS A C 1
ATOM 1523 O O . HIS A 1 256 ? 21.31976 50.39670 40.20625 1.000 32.32976 256 HIS A O 1
ATOM 1530 N N . TYR A 1 257 ? 22.64892 50.18739 38.42037 1.000 28.79972 257 TYR A N 1
ATOM 1531 C CA . TYR A 1 257 ? 23.40302 49.08022 38.99313 1.000 25.24111 257 TYR A CA 1
ATOM 1532 C C . TYR A 1 257 ? 24.34825 49.50386 40.09493 1.000 26.13272 257 TYR A C 1
ATOM 1533 O O . TYR A 1 257 ? 25.03241 50.53730 40.01181 1.000 26.17420 257 TYR A O 1
ATOM 1542 N N . THR A 1 258 ? 24.38829 48.68148 41.13374 1.000 24.58785 258 THR A N 1
ATOM 1543 C CA . THR A 1 258 ? 25.37011 48.80911 42.19021 1.000 25.58157 258 THR A CA 1
ATOM 1544 C C . THR A 1 258 ? 25.91301 47.42414 42.51554 1.000 24.10460 258 THR A C 1
ATOM 1545 O O . THR A 1 258 ? 25.41400 46.40472 42.02279 1.000 23.24229 258 THR A O 1
ATOM 1549 N N . VAL A 1 259 ? 26.89390 47.38627 43.41791 1.000 23.43637 259 VAL A N 1
ATOM 1550 C CA . VAL A 1 259 ? 27.45561 46.12547 43.87363 1.000 20.98992 259 VAL A CA 1
ATOM 1551 C C . VAL A 1 259 ? 27.50656 46.17335 45.39651 1.000 22.91679 259 VAL A C 1
ATOM 1552 O O . VAL A 1 259 ? 28.01941 47.13652 45.98424 1.000 22.64052 259 VAL A O 1
ATOM 1556 N N . PHE A 1 260 ? 26.96584 45.13641 46.03181 1.000 19.74441 260 PHE A N 1
ATOM 1557 C CA . PHE A 1 260 ? 26.87524 45.06892 47.48758 1.000 18.63556 260 PHE A CA 1
ATOM 1558 C C . PHE A 1 260 ? 27.91326 44.08804 47.99028 1.000 20.43715 260 PHE A C 1
ATOM 1559 O O . PHE A 1 260 ? 27.92500 42.94137 47.55542 1.000 21.72403 260 PHE A O 1
ATOM 1567 N N . ASP A 1 261 ? 28.79237 44.53340 48.88190 1.000 21.37319 261 ASP A N 1
ATOM 1568 C CA . ASP A 1 261 ? 29.76187 43.65392 49.53595 1.000 21.33340 261 ASP A CA 1
ATOM 1569 C C . ASP A 1 261 ? 29.09463 42.99197 50.73539 1.000 21.92111 261 ASP A C 1
ATOM 1570 O O . ASP A 1 261 ? 28.78881 43.66163 51.71427 1.000 22.93526 261 ASP A O 1
ATOM 1575 N N . ASN A 1 262 ? 28.91049 41.68486 50.69585 1.000 20.43841 262 ASN A N 1
ATOM 1576 C CA . ASN A 1 262 ? 28.11728 41.01179 51.72137 1.000 22.76183 262 ASN A CA 1
ATOM 1577 C C . ASN A 1 262 ? 28.89983 40.69118 52.98715 1.000 27.09009 262 ASN A C 1
ATOM 1578 O O . ASN A 1 262 ? 28.28817 40.28520 53.97708 1.000 28.88818 262 ASN A O 1
ATOM 1583 N N . LYS A 1 263 ? 30.21677 40.84390 52.98119 1.000 25.49383 263 LYS A N 1
ATOM 1584 C CA . LYS A 1 263 ? 30.97994 40.72086 54.22379 1.000 26.91951 263 LYS A CA 1
ATOM 1585 C C . LYS A 1 263 ? 31.14862 42.04928 54.94680 1.000 27.59361 263 LYS A C 1
ATOM 1586 O O . LYS A 1 263 ? 31.19607 42.06914 56.17116 1.000 32.58699 263 LYS A O 1
ATOM 1592 N N . LEU A 1 264 ? 31.27160 43.14387 54.23728 1.000 24.10676 264 LEU A N 1
ATOM 1593 C CA . LEU A 1 264 ? 31.40116 44.44312 54.87378 1.000 25.33482 264 LEU A CA 1
ATOM 1594 C C . LEU A 1 264 ? 30.05286 45.13196 55.06170 1.000 25.43553 264 LEU A C 1
ATOM 1595 O O . LEU A 1 264 ? 29.99424 46.15827 55.76401 1.000 25.16965 264 LEU A O 1
ATOM 1600 N N . SER A 1 265 ? 28.97586 44.56823 54.47326 1.000 25.45254 265 SER A N 1
ATOM 1601 C CA . SER A 1 265 ? 27.65937 45.21730 54.37513 1.000 24.87492 265 SER A CA 1
ATOM 1602 C C . SER A 1 265 ? 27.76861 46.64910 53.84387 1.000 24.28816 265 SER A C 1
ATOM 1603 O O . SER A 1 265 ? 27.28094 47.60631 54.45771 1.000 25.66586 265 SER A O 1
ATOM 1606 N N . LYS A 1 266 ? 28.41614 46.80737 52.67653 1.000 22.04301 266 LYS A N 1
ATOM 1607 C CA . LYS A 1 266 ? 28.51885 48.11169 52.03960 1.000 26.83331 266 LYS A CA 1
ATOM 1608 C C . LYS A 1 266 ? 28.13666 48.00073 50.57582 1.000 26.40624 266 LYS A C 1
ATOM 1609 O O . LYS A 1 266 ? 28.39343 46.97953 49.93539 1.000 26.34617 266 LYS A O 1
ATOM 1615 N N . MET A 1 267 ? 27.59816 49.09078 50.03478 1.000 25.16377 267 MET A N 1
ATOM 1616 C CA . MET A 1 267 ? 27.17313 49.16550 48.64510 1.000 25.34381 267 MET A CA 1
ATOM 1617 C C . MET A 1 267 ? 28.03607 50.16818 47.89729 1.000 23.03698 267 MET A C 1
ATOM 1618 O O . MET A 1 267 ? 28.19394 51.30714 48.34484 1.000 22.01689 267 MET A O 1
ATOM 1623 N N . TYR A 1 268 ? 28.62370 49.72931 46.79122 1.000 25.02924 268 TYR A N 1
ATOM 1624 C CA . TYR A 1 268 ? 29.39126 50.59286 45.89912 1.000 26.55673 268 TYR A CA 1
ATOM 1625 C C . TYR A 1 268 ? 28.43341 51.21490 44.91272 1.000 28.56990 268 TYR A C 1
ATOM 1626 O O . TYR A 1 268 ? 27.71683 50.48376 44.21236 1.000 28.41514 268 TYR A O 1
ATOM 1635 N N . ASP A 1 269 ? 28.48088 52.53560 44.80253 1.000 28.77862 269 ASP A N 1
ATOM 1636 C CA . ASP A 1 269 ? 27.69102 53.27935 43.83258 1.000 30.48757 269 ASP A CA 1
ATOM 1637 C C . ASP A 1 269 ? 28.65486 54.20859 43.11724 1.000 26.24390 269 ASP A C 1
ATOM 1638 O O . ASP A 1 269 ? 28.96825 55.28470 43.63416 1.000 24.59119 269 ASP A O 1
ATOM 1643 N N . GLY A 1 270 ? 29.12867 53.79722 41.93329 1.000 25.56958 270 GLY A N 1
ATOM 1644 C CA . GLY A 1 270 ? 30.20233 54.56225 41.32873 1.000 23.18991 270 GLY A CA 1
ATOM 1645 C C . GLY A 1 270 ? 31.42891 54.42405 42.21986 1.000 22.84724 270 GLY A C 1
ATOM 1646 O O . GLY A 1 270 ? 31.82650 53.30261 42.54104 1.000 21.58098 270 GLY A O 1
ATOM 1647 N N . ILE A 1 271 ? 32.03611 55.54886 42.62920 1.000 19.89251 271 ILE A N 1
ATOM 1648 C CA . ILE A 1 271 ? 33.11680 55.51984 43.60203 1.000 19.18076 271 ILE A CA 1
ATOM 1649 C C . ILE A 1 271 ? 32.62013 55.79121 45.00508 1.000 24.63220 271 ILE A C 1
ATOM 1650 O O . ILE A 1 271 ? 33.42344 55.83102 45.94807 1.000 29.58788 271 ILE A O 1
ATOM 1655 N N . LYS A 1 272 ? 31.31977 55.94319 45.18204 1.000 26.48207 272 LYS A N 1
ATOM 1656 C CA . LYS A 1 272 ? 30.79123 56.20734 46.51205 1.000 30.70975 272 LYS A CA 1
ATOM 1657 C C . LYS A 1 272 ? 30.52881 54.89666 47.22487 1.000 29.21614 272 LYS A C 1
ATOM 1658 O O . LYS A 1 272 ? 30.35546 53.84206 46.61076 1.000 29.42317 272 LYS A O 1
ATOM 1664 N N . CYS A 1 273 ? 30.48147 54.97207 48.54508 1.000 29.38067 273 CYS A N 1
ATOM 1665 C CA . CYS A 1 273 ? 30.24890 53.79205 49.35021 1.000 33.44981 273 CYS A CA 1
ATOM 1666 C C . CYS A 1 273 ? 29.15384 54.11434 50.36464 1.000 35.28547 273 CYS A C 1
ATOM 1667 O O . CYS A 1 273 ? 29.11513 55.22002 50.91029 1.000 37.68630 273 CYS A O 1
ATOM 1670 N N . VAL A 1 274 ? 28.24237 53.17585 50.58419 1.000 31.16877 274 VAL A N 1
ATOM 1671 C CA . VAL A 1 274 ? 27.11075 53.36624 51.49383 1.000 31.97823 274 VAL A CA 1
ATOM 1672 C C . VAL A 1 274 ? 27.03812 52.14887 52.40368 1.000 28.63931 274 VAL A C 1
ATOM 1673 O O . VAL A 1 274 ? 26.96009 51.02437 51.91240 1.000 27.13625 274 VAL A O 1
ATOM 1677 N N . LYS A 1 275 ? 27.00754 52.35352 53.71463 1.000 29.50784 275 LYS A N 1
ATOM 1678 C CA . LYS A 1 275 ? 26.73966 51.22280 54.60107 1.000 29.33374 275 LYS A CA 1
ATOM 1679 C C . LYS A 1 275 ? 25.25029 50.92410 54.57834 1.000 27.34668 275 LYS A C 1
ATOM 1680 O O . LYS A 1 275 ? 24.45408 51.78522 54.97297 1.000 27.72804 275 LYS A O 1
ATOM 1686 N N . THR A 1 276 ? 24.86952 49.72181 54.13830 1.000 25.71620 276 THR A N 1
ATOM 1687 C CA . THR A 1 276 ? 23.45351 49.35014 54.11196 1.000 26.39426 276 THR A CA 1
ATOM 1688 C C . THR A 1 276 ? 23.32739 47.82986 54.21251 1.000 25.62739 276 THR A C 1
ATOM 1689 O O . THR A 1 276 ? 24.30915 47.13110 54.46710 1.000 24.61808 276 THR A O 1
ATOM 1693 N N . THR A 1 277 ? 22.10567 47.30122 54.04971 1.000 25.01651 277 THR A N 1
ATOM 1694 C CA . THR A 1 277 ? 21.87282 45.88049 54.22901 1.000 28.83696 277 THR A CA 1
ATOM 1695 C C . THR A 1 277 ? 21.36043 45.25529 52.94404 1.000 31.94181 277 THR A C 1
ATOM 1696 O O . THR A 1 277 ? 20.79673 45.94128 52.07887 1.000 30.28906 277 THR A O 1
ATOM 1700 N N . LEU A 1 278 ? 21.60207 43.93343 52.82677 1.000 31.73841 278 LEU A N 1
ATOM 1701 C CA . LEU A 1 278 ? 21.19559 43.22003 51.62015 1.000 33.21222 278 LEU A CA 1
ATOM 1702 C C . LEU A 1 278 ? 19.67838 43.21325 51.48321 1.000 37.15665 278 LEU A C 1
ATOM 1703 O O . LEU A 1 278 ? 19.15954 43.25308 50.36612 1.000 36.75716 278 LEU A O 1
ATOM 1708 N N . ASP A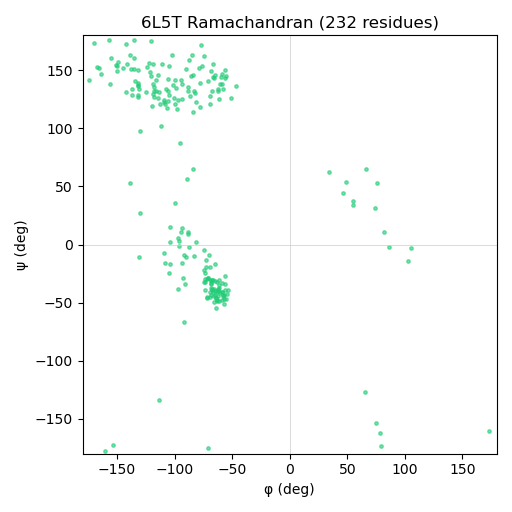 1 279 ? 18.95787 43.20540 52.61051 1.000 41.70792 279 ASP A N 1
ATOM 1709 C CA . ASP A 1 279 ? 17.49363 43.20974 52.57197 1.000 45.57957 279 ASP A CA 1
ATOM 1710 C C . ASP A 1 279 ? 16.91254 44.37907 51.78680 1.000 42.35533 279 ASP A C 1
ATOM 1711 O O . ASP A 1 279 ? 15.78579 44.26203 51.28491 1.000 44.02565 279 ASP A O 1
ATOM 1716 N N . THR A 1 280 ? 17.62445 45.50193 51.69638 1.000 36.43956 280 THR A N 1
ATOM 1717 C CA . THR A 1 280 ? 17.14507 46.67355 50.96719 1.000 36.15124 280 THR A CA 1
ATOM 1718 C C . THR A 1 280 ? 17.37027 46.56317 49.46812 1.000 39.25238 280 THR A C 1
ATOM 1719 O O . THR A 1 280 ? 17.10751 47.53953 48.75192 1.000 43.65744 280 THR A O 1
ATOM 1723 N N . LEU A 1 281 ? 17.91382 45.45220 48.98133 1.000 34.41149 281 LEU A N 1
ATOM 1724 C CA . LEU A 1 281 ? 18.33033 45.37181 47.58561 1.000 32.71604 281 LEU A CA 1
ATOM 1725 C C . LEU A 1 281 ? 17.65943 44.20782 46.86649 1.000 32.26243 281 LEU A C 1
ATOM 1726 O O . LEU A 1 281 ? 17.30875 43.18684 47.48205 1.000 32.88636 281 LEU A O 1
ATOM 1731 N N . VAL A 1 282 ? 17.50151 44.37047 45.55177 1.000 30.10324 282 VAL A N 1
ATOM 1732 C CA . VAL A 1 282 ? 17.10127 43.28706 44.65590 1.000 29.80921 282 VAL A CA 1
ATOM 1733 C C . VAL A 1 282 ? 18.32300 42.86683 43.83114 1.000 26.32877 282 VAL A C 1
ATOM 1734 O O . VAL A 1 282 ? 18.88649 43.66329 43.06303 1.000 25.36688 282 VAL A O 1
ATOM 1738 N N . ALA A 1 283 ? 18.73099 41.62683 43.99852 1.000 25.00063 283 ALA A N 1
ATOM 1739 C CA . ALA A 1 283 ? 19.98072 41.16776 43.39218 1.000 24.33341 283 ALA A CA 1
ATOM 1740 C C . ALA A 1 283 ? 19.69313 40.53863 42.04315 1.000 25.04234 283 ALA A C 1
ATOM 1741 O O . ALA A 1 283 ? 18.71350 39.79708 41.89432 1.000 25.02630 283 ALA A O 1
ATOM 1743 N N . SER A 1 284 ? 20.55301 40.84540 41.06467 1.000 21.41345 284 SER A N 1
ATOM 1744 C CA . SER A 1 284 ? 20.52706 40.18821 39.77744 1.000 21.28019 284 SER A CA 1
ATOM 1745 C C . SER A 1 284 ? 21.63394 39.16077 39.58138 1.000 23.21877 284 SER A C 1
ATOM 1746 O O . SER A 1 284 ? 21.54722 38.36473 38.64414 1.000 22.08875 284 SER A O 1
ATOM 1749 N N . SER A 1 285 ? 22.70399 39.18375 40.39576 1.000 22.30988 285 SER A N 1
ATOM 1750 C CA . SER A 1 285 ? 23.70373 38.11190 40.35190 1.000 21.30442 285 SER A CA 1
ATOM 1751 C C . SER A 1 285 ? 24.40640 38.04992 41.70252 1.000 17.15707 285 SER A C 1
ATOM 1752 O O . SER A 1 285 ? 24.33290 38.98519 42.47758 1.000 18.36360 285 SER A O 1
ATOM 1755 N N . VAL A 1 286 ? 25.04274 36.91394 41.98547 1.000 17.50149 286 VAL A N 1
ATOM 1756 C CA . VAL A 1 286 ? 25.77136 36.71376 43.22989 1.000 16.21961 286 VAL A CA 1
ATOM 1757 C C . VAL A 1 286 ? 27.15115 36.15255 42.91553 1.000 17.46605 286 VAL A C 1
ATOM 1758 O O . VAL A 1 286 ? 27.28644 35.28531 42.05066 1.000 17.80114 286 VAL A O 1
ATOM 1762 N N . VAL A 1 287 ? 28.18220 36.68616 43.57740 1.000 16.90589 287 VAL A N 1
ATOM 1763 C CA . VAL A 1 287 ? 29.54650 36.17767 43.43179 1.000 18.61870 287 VAL A CA 1
ATOM 1764 C C . VAL A 1 287 ? 29.80895 35.28211 44.62709 1.000 19.05614 287 VAL A C 1
ATOM 1765 O O . VAL A 1 287 ? 29.71112 35.73742 45.76791 1.000 18.70783 287 VAL A O 1
ATOM 1769 N N . ILE A 1 288 ? 30.12669 34.01473 44.38287 1.000 18.31629 288 ILE A N 1
ATOM 1770 C CA . ILE A 1 288 ? 30.32549 33.01728 45.43116 1.000 19.17669 288 ILE A CA 1
ATOM 1771 C C . ILE A 1 288 ? 31.79076 32.59793 45.44060 1.000 20.82536 288 ILE A C 1
ATOM 1772 O O . ILE A 1 288 ? 32.37576 32.30839 44.37987 1.000 21.06615 288 ILE A O 1
ATOM 1777 N N . ARG A 1 289 ? 32.40035 32.59563 46.63437 1.000 23.73756 289 ARG A N 1
ATOM 1778 C CA . ARG A 1 289 ? 33.81002 32.27931 46.79191 1.000 26.78789 289 ARG A CA 1
ATOM 1779 C C . ARG A 1 289 ? 33.97850 31.05691 47.67805 1.000 34.16715 289 ARG A C 1
ATOM 1780 O O . ARG A 1 289 ? 33.45862 31.02458 48.80356 1.000 29.63479 289 ARG A O 1
ATOM 1788 N N . ASN A 1 290 ? 34.77500 30.10536 47.17182 1.000 45.54044 290 ASN A N 1
ATOM 1789 C CA . ASN A 1 290 ? 35.03228 28.77228 47.72709 1.000 51.33140 290 ASN A CA 1
ATOM 1790 C C . ASN A 1 290 ? 33.80048 28.20860 48.42132 1.000 48.40900 290 ASN A C 1
ATOM 1791 O O . ASN A 1 290 ? 33.78893 27.92807 49.61499 1.000 49.56040 290 ASN A O 1
ATOM 1796 N N . GLY A 1 291 ? 32.75678 28.02988 47.63237 1.000 44.07020 291 GLY A N 1
ATOM 1797 C CA . GLY A 1 291 ? 31.52646 27.45425 48.11708 1.000 45.93110 291 GLY A CA 1
ATOM 1798 C C . GLY A 1 291 ? 30.60033 28.48498 48.72774 1.000 49.49499 291 GLY A C 1
ATOM 1799 O O . GLY A 1 291 ? 29.36701 28.31758 48.71924 1.000 52.33784 291 GLY A O 1
#

Solvent-accessible surface area: 11488 Å² total; per-residue (Å²): 159,149,119,72,75,101,92,76,77,26,149,59,11,26,21,106,73,0,19,50,1,28,119,75,95,40,70,144,20,60,19,114,27,100,86,25,72,68,32,32,0,0,25,81,43,73,69,0,18,4,0,7,2,0,0,0,0,0,6,17,1,120,17,82,13,107,65,96,0,0,79,58,20,22,84,86,0,66,112,33,79,6,11,7,0,0,19,0,0,5,59,30,29,65,24,113,85,30,39,144,12,68,0,26,40,0,0,60,71,0,44,110,12,7,70,68,47,9,16,1,27,31,48,82,31,19,163,11,127,183,27,121,54,77,90,146,76,58,90,4,0,9,7,116,6,5,0,23,73,91,10,59,66,58,43,112,7,126,74,120,72,97,23,95,20,48,20,90,32,25,159,23,29,0,0,0,11,26,49,52,88,106,93,110,35,95,18,14,135,0,20,0,3,1,0,99,56,77,46,32,2,1,1,9,33,148,89,42,49,16,4,35,7,56,139,49,70,147,34,73,33,137,88,12,44,1,13,0,0,1,2,92,136,51

Radius of gyration: 19.23 Å; Cα contacts (8 Å, |Δi|>4): 511; chains: 1; bounding box: 55×50×49 Å

Secondary structure (DSSP, 8-state):
--SPPHHHHHHHHSSTTHHHHHTS--GGG---EEEETTEEEEPP-TTTHHHHHHHHHHHHH---BSSHHHHHHHHHHHTT--HHHHHHHHHHHT--TTS---HHHHHHHHGGGB---EEEEEEEE---SSS--EEEEEEESEEE---BTT-EEEEE-TTSPEEEEEEEEEEESEEEEP-SS-----B---SEEEEE---EEEEETTTTEEEETTEEEE--GGG-EEEEEEE---

InterPro domains:
  IPR001205 RNA-directed RNA polymerase, C-terminal domain [PF00680] (4531-4809)
  IPR002589 Macro domain [PF01661] (1278-1382)
  IPR002589 Macro domain [PS51154] (1246-1413)
  IPR002589 Macro domain [SM00506] (1258-1383)
  IPR003593 AAA+ ATPase domain [SM00382] (5245-5394)
  IPR007094 RNA-directed RNA polymerase, catalytic domain [PS50507] (4650-4812)
  IPR008740 Peptidase C30, coronavirus [PF05409] (2971-3253)
  IPR008740 Peptidase C30, coronavirus [PS51442] (2943-3244)
  IPR009003 Peptidase S1, PA clan [SSF50494] (2943-3242)
  IPR009461 Non-structural protein NSP16, coronavirus-like [PF06460] (6429-6727)
  IPR009466 Non-structural protein 14, coronavirus [PF06471] (5573-6080)
  IPR009469 RNA-dependent RNA polymerase, N-terminal, coronavirus [PF06478] (4056-4404)
  IPR013016 Peptidase C16, coronavirus [PF08715] (1048-1252)
  IPR013016 Peptidase C16, coronavirus [PF08715] (1588-1882)
  IPR013016 Peptidase C16, coronavirus [PS51124] (1029-1268)
  IPR013016 Peptidase C16, coronavirus [PS51124] (1650-1908)
  IPR014822 Non-structural protein NSP9, coronavirus [PF08710] (3801-3908)
  IPR014822 Non-structural protein NSP9, coronavirus [PS51951] (3801-3908)
  IPR014828 Non-structural protein NSP7, coronavirus [PF08716] (3523-3605)
  IPR014828 Non-structural protein NSP7, coronavirus [PS51949] (3523-3605)

Nearest PDB structures (foldseek):
  6l5t-assembly1_A  TM=1.004E+00  e=2.553E-54  Swine acute diarrhea syndrome coronavirus
  6noz-assembly1_A  TM=9.549E-01  e=2.440E-28  Porcine epidemic diarrhea virus
  7mc9-assembly4_G  TM=9.472E-01  e=1.257E-27  Porcine epidemic diarrhea virus
  7mc9-assembly8_O  TM=9.527E-01  e=2.452E-27  Porcine epidemic diarrhea virus
  8cx9-assembly4_D  TM=8.120E-01  e=3.780E-14  Severe acute respiratory syndrome coronavirus 2

Foldseek 3Di:
DDDDDQVNLCQQQVHNRRVVLVPDDQVVQLADWDQDPNFIFGADDLQCLLVRLLRVLCVQQVWDFPHNNQVVQNVCCRVRNNRSNRVVLCVQQVHDRSDHDDNLSSVVSCFVGTAWFKKWKKWWCWPDPVDHIDIDIGITAEEEAAFAAVFDWDDADPVGITITIHTPDMAGKHKYFHDDDWDFHPGNDAQKFWWPPVGTWMAGQVQCWICDRNDIGRHHSRSTTGRMGIHHRD

Sequence (234 aa):
VNTVPDVNWSKHFGFSDAAAFAVLDHSKFAFDSEVVDGKRALADSDNNCWVNATCLALQFLKPTFKYVGWEDLWNKFVTGDVAGFVHLLYYIEGVDKGAKGDVESTLSKLDKYIVSSGSVTVERSTLCDRCNSTVKTVTGAIAEASVILNGHTDGHCPHNFEWRVQVIGVKGDIILLHSGSLLNGPYVYGDAYVAFSGHYTVFDNKLSKMYDGIKCVKTTLDTLVASSVVIRNG